Protein AF-A0A699GLK3-F1 (afdb_monomer)

Mean predicted aligned error: 16.79 Å

Sequence (187 aa):
MPPKRTSTSEVPAMTQAVIKKLVVDSVFTALEAQATNMANTDNTTRPRETPVARKCTYKDNCTEDCKVKFATGTLTKDALSWYNSYAKPIGIEQADKIAWTELKSLLTNKYCPQNKVKKIEGEFYNLIVKGNDLKTYIRRFQDLATLCSAMVPNSEKLMEVFIEGLPKSIEGNVTASLPSKVGVFVF

Radius of gyration: 25.21 Å; Cα contacts (8 Å, |Δi|>4): 76; chains: 1; bounding box: 61×41×91 Å

Foldseek 3Di:
DDDDDDPDPDDDDCDPVNVVVLVVVLLVVLVVVVVVVVVPPDDDDDDDDDDDDDDDDPPDDRDQLCPQVVVLVPDDDPRVVVLCVVCVVVDPVVSSRDGPVVVVVVCCCVPVPVVVLVVLVVCLQQQADDDPCVVVSSVSLSVSCSSPVVCVVDSVSSVVSVLVRYDPVCNVVVVVPDPPPDDDDDD

Solvent-accessible surface area (backbone atoms only — not comparable to full-atom values): 11858 Å² total; per-residue (Å²): 138,84,87,90,80,83,82,81,78,79,73,83,72,86,44,72,68,57,50,55,49,51,52,53,56,49,53,51,52,45,52,51,53,54,52,52,67,70,57,70,83,63,87,84,92,83,90,80,86,83,86,88,81,88,91,73,76,93,73,78,75,80,49,77,74,42,46,41,48,53,56,59,69,67,44,57,72,70,56,33,58,51,49,53,61,64,24,62,85,63,34,64,78,50,58,38,64,51,53,61,69,53,55,51,48,54,52,38,55,75,74,56,39,65,71,60,52,53,49,52,52,51,49,54,80,66,44,57,51,63,85,88,43,57,67,62,39,53,55,52,49,48,56,42,50,67,76,40,41,84,83,38,82,45,72,67,55,43,51,50,58,57,53,71,19,45,56,75,92,51,42,72,63,49,69,72,68,55,79,92,79,70,89,77,82,88,130

Organism: Tanacetum cinerariifolium (NCBI:txid118510)

Secondary structure (DSSP, 8-state):
-PPP-----------HHHHHHHHHHHHHHHHHHHHHHHHTTS------------S--SSS---HHHHHHHHHHT--H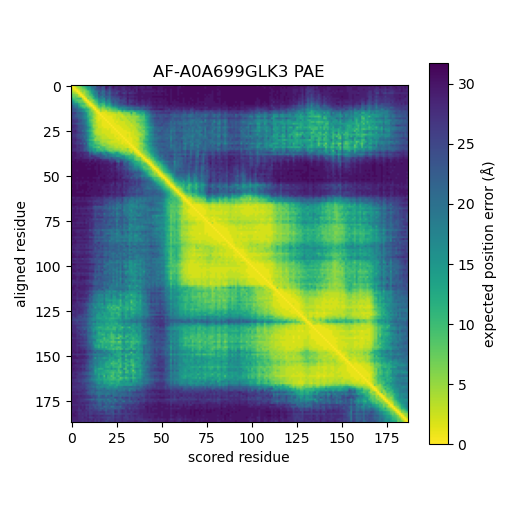HHHHHHHHHHHHH-HHHHTTS-HHHHHHHHHHHHS-HHHHHHHHHHHHT----TT-HHHHHHHHHHHHHHTGGG--SHHHHHHHHHHTS-HHHHHHHHTTS-S-S-----

pLDDT: mean 72.24, std 17.88, range [35.31, 93.81]

Nearest PDB structures (foldseek):
  7t64-assembly1_B  TM=1.574E-01  e=7.754E+00  Oryctolagus cuniculus

InterPro domains:
  IPR005162 Retrotransposon-derived protein PEG10, N-terminal capsid-like domain [PF03732] (69-167)

Structure (mmCIF, N/CA/C/O backbone):
data_AF-A0A699GLK3-F1
#
_entry.id   AF-A0A699GLK3-F1
#
loop_
_atom_site.group_PDB
_atom_site.id
_atom_site.type_symbol
_atom_site.label_atom_id
_atom_site.label_alt_id
_atom_site.label_comp_id
_atom_site.label_asym_id
_atom_site.label_entity_id
_atom_site.label_seq_id
_atom_site.pdbx_PDB_ins_code
_atom_site.Cartn_x
_atom_site.Cartn_y
_atom_site.Cartn_z
_atom_site.occupancy
_atom_site.B_iso_or_equiv
_atom_site.auth_seq_id
_atom_site.auth_comp_id
_atom_site.auth_asym_id
_atom_site.auth_atom_id
_atom_site.pdbx_PDB_model_num
ATOM 1 N N . MET A 1 1 ? 10.392 -19.294 -64.929 1.00 50.50 1 MET A N 1
ATOM 2 C CA . MET A 1 1 ? 10.451 -18.136 -64.008 1.00 50.50 1 MET A CA 1
ATOM 3 C C . MET A 1 1 ? 9.284 -18.221 -63.034 1.00 50.50 1 MET A C 1
ATOM 5 O O . MET A 1 1 ? 8.160 -18.233 -63.518 1.00 50.50 1 MET A O 1
ATOM 9 N N . PRO A 1 2 ? 9.502 -18.303 -61.711 1.00 44.91 2 PRO A N 1
ATOM 10 C CA . PRO A 1 2 ? 8.442 -18.094 -60.728 1.00 44.91 2 PRO A CA 1
ATOM 11 C C . PRO A 1 2 ? 8.506 -16.669 -60.135 1.00 44.91 2 PRO A C 1
ATOM 13 O O . PRO A 1 2 ? 9.574 -16.048 -60.152 1.00 44.91 2 PRO A O 1
ATOM 16 N N . PRO A 1 3 ? 7.391 -16.119 -59.616 1.00 45.91 3 PRO A N 1
ATOM 17 C CA . PRO A 1 3 ? 7.345 -14.750 -59.128 1.00 45.91 3 PRO A CA 1
ATOM 18 C C . PRO A 1 3 ? 7.864 -14.656 -57.689 1.00 45.91 3 PRO A C 1
ATOM 20 O O . PRO A 1 3 ? 7.475 -15.409 -56.798 1.00 45.91 3 PRO A O 1
ATOM 23 N N . LYS A 1 4 ? 8.736 -13.674 -57.466 1.00 46.00 4 LYS A N 1
ATOM 24 C CA . LYS A 1 4 ? 9.254 -13.275 -56.158 1.00 46.00 4 LYS A CA 1
ATOM 25 C C . LYS A 1 4 ? 8.163 -12.504 -55.407 1.00 46.00 4 LYS A C 1
ATOM 27 O O . LYS A 1 4 ? 7.750 -11.436 -55.852 1.00 46.00 4 LYS A O 1
ATOM 32 N N . ARG A 1 5 ? 7.719 -13.010 -54.256 1.00 50.34 5 ARG A N 1
ATOM 33 C CA . ARG A 1 5 ? 7.045 -12.204 -53.227 1.00 50.34 5 ARG A CA 1
ATOM 34 C C . ARG A 1 5 ? 7.734 -12.452 -51.896 1.00 50.34 5 ARG A C 1
ATOM 36 O O . ARG A 1 5 ? 7.501 -13.461 -51.244 1.00 50.34 5 ARG A O 1
ATOM 43 N N . THR A 1 6 ? 8.594 -11.517 -51.520 1.00 35.31 6 THR A N 1
ATOM 44 C CA . THR A 1 6 ? 9.072 -11.374 -50.148 1.00 35.31 6 THR A CA 1
ATOM 45 C C . THR A 1 6 ? 8.292 -10.208 -49.556 1.00 35.31 6 THR A C 1
ATOM 47 O O . THR A 1 6 ? 8.610 -9.053 -49.818 1.00 35.31 6 THR A O 1
ATOM 50 N N . SER A 1 7 ? 7.217 -10.507 -48.828 1.00 45.59 7 SER A N 1
ATOM 51 C CA . SER A 1 7 ? 6.573 -9.532 -47.951 1.00 45.59 7 SER A CA 1
ATOM 52 C C . SER A 1 7 ? 7.332 -9.538 -46.632 1.00 45.59 7 SER A C 1
ATOM 54 O O . SER A 1 7 ? 7.104 -10.394 -45.781 1.00 45.59 7 SER A O 1
ATOM 56 N N . THR A 1 8 ? 8.263 -8.600 -46.479 1.00 39.97 8 THR A N 1
ATOM 57 C CA . THR A 1 8 ? 8.834 -8.265 -45.175 1.00 39.97 8 THR A CA 1
ATOM 58 C C . THR A 1 8 ? 7.795 -7.438 -44.430 1.00 39.97 8 THR A C 1
ATOM 60 O O . THR A 1 8 ? 7.586 -6.266 -44.725 1.00 39.97 8 THR A O 1
ATOM 63 N N . SER A 1 9 ? 7.092 -8.080 -43.501 1.00 40.38 9 SER A N 1
ATOM 64 C CA . SER A 1 9 ? 6.283 -7.400 -42.495 1.00 40.38 9 SER A CA 1
ATOM 65 C C . SER A 1 9 ? 7.234 -6.755 -41.489 1.00 40.38 9 SER A C 1
ATOM 67 O O . SER A 1 9 ? 7.712 -7.425 -40.575 1.00 40.38 9 SER A O 1
ATOM 69 N N . GLU A 1 10 ? 7.536 -5.471 -41.665 1.00 44.12 10 GLU A N 1
ATOM 70 C CA . GLU A 1 10 ? 8.214 -4.677 -40.641 1.00 44.12 10 GLU A CA 1
ATOM 71 C C . GLU A 1 10 ? 7.278 -4.514 -39.437 1.00 44.12 10 GLU A C 1
ATOM 73 O O . GLU A 1 10 ? 6.286 -3.787 -39.472 1.00 44.12 10 GLU A O 1
ATOM 78 N N . VAL A 1 11 ? 7.583 -5.234 -38.358 1.00 44.28 11 VAL A N 1
ATOM 79 C CA . VAL A 1 11 ? 7.020 -4.955 -37.035 1.00 44.28 11 VAL A CA 1
ATOM 80 C C . VAL A 1 11 ? 7.592 -3.602 -36.591 1.00 44.28 11 VAL A C 1
ATOM 82 O O . VAL A 1 11 ? 8.818 -3.469 -36.570 1.00 44.28 11 VAL A O 1
ATOM 85 N N . PRO A 1 12 ? 6.769 -2.593 -36.243 1.00 47.56 12 PRO A N 1
ATOM 86 C CA . PRO A 1 12 ? 7.277 -1.275 -35.884 1.00 47.56 12 PRO A CA 1
ATOM 87 C C . PRO A 1 12 ? 8.175 -1.374 -34.649 1.00 47.56 12 PRO A C 1
ATOM 89 O O . PRO A 1 12 ? 7.711 -1.689 -33.551 1.00 47.56 12 PRO A O 1
ATOM 92 N N . ALA A 1 13 ? 9.469 -1.110 -34.823 1.00 55.50 13 ALA A N 1
ATOM 93 C CA . ALA A 1 13 ? 10.387 -0.950 -33.708 1.00 55.50 13 ALA A CA 1
ATOM 94 C C . ALA A 1 13 ? 9.905 0.230 -32.851 1.00 55.50 13 ALA A C 1
ATOM 96 O O . ALA A 1 13 ? 9.666 1.321 -33.372 1.00 55.50 13 ALA A O 1
ATOM 97 N N . MET A 1 14 ? 9.741 0.019 -31.540 1.00 57.03 14 MET A N 1
ATOM 98 C CA . MET A 1 14 ? 9.443 1.101 -30.596 1.00 57.03 14 MET A CA 1
ATOM 99 C C . MET A 1 14 ? 10.546 2.158 -30.693 1.00 57.03 14 MET A C 1
ATOM 101 O O . MET A 1 14 ? 11.663 1.951 -30.225 1.00 57.03 14 MET A O 1
ATOM 105 N N . THR A 1 15 ? 10.243 3.284 -31.335 1.00 73.81 15 THR A N 1
ATOM 106 C CA . THR A 1 15 ? 11.204 4.370 -31.520 1.00 73.81 15 THR A CA 1
ATOM 107 C C . THR A 1 15 ? 11.457 5.092 -30.199 1.00 73.81 15 THR A C 1
ATOM 109 O O . THR A 1 15 ? 10.612 5.141 -29.304 1.00 73.81 15 THR A O 1
ATOM 112 N N . GLN A 1 16 ? 12.626 5.716 -30.081 1.00 51.94 16 GLN A N 1
ATOM 113 C CA . GLN A 1 16 ? 13.032 6.456 -28.886 1.00 51.94 16 GLN A CA 1
ATOM 114 C C . GLN A 1 16 ? 12.044 7.574 -28.498 1.00 51.94 16 GLN A C 1
ATOM 116 O O . GLN A 1 16 ? 11.867 7.863 -27.318 1.00 51.94 16 GLN A O 1
ATOM 121 N N . ALA A 1 17 ? 11.353 8.170 -29.474 1.00 60.97 17 ALA A N 1
ATOM 122 C CA . ALA A 1 17 ? 10.294 9.149 -29.233 1.00 60.97 17 ALA A CA 1
ATOM 123 C C . ALA A 1 17 ? 9.061 8.528 -28.548 1.00 60.97 17 ALA A C 1
ATOM 125 O O . ALA A 1 17 ? 8.496 9.128 -27.634 1.00 60.97 17 ALA A O 1
ATOM 126 N N . VAL A 1 18 ? 8.680 7.308 -28.940 1.00 69.75 18 VAL A N 1
ATOM 127 C CA . VAL A 1 18 ? 7.586 6.552 -28.308 1.00 69.75 18 VAL A CA 1
ATOM 128 C C . VAL A 1 18 ? 7.967 6.158 -26.882 1.00 69.75 18 VAL A C 1
ATOM 130 O O . VAL A 1 18 ? 7.149 6.287 -25.976 1.00 69.75 18 VAL A O 1
ATOM 133 N N . ILE A 1 19 ? 9.226 5.768 -26.664 1.00 68.31 19 ILE A N 1
ATOM 134 C CA . ILE A 1 19 ? 9.776 5.481 -25.332 1.00 68.31 19 ILE A CA 1
ATOM 135 C C . ILE A 1 19 ? 9.699 6.718 -24.433 1.00 68.31 19 ILE A C 1
ATOM 137 O O . ILE A 1 19 ? 9.122 6.644 -23.352 1.00 68.31 19 ILE A O 1
ATOM 141 N N . LYS A 1 20 ? 10.207 7.870 -24.891 1.00 68.44 20 LYS A N 1
ATOM 142 C CA . LYS A 1 20 ? 10.156 9.124 -24.122 1.00 68.44 20 LYS A CA 1
ATOM 143 C C . LYS A 1 20 ? 8.723 9.504 -23.749 1.00 68.44 20 LYS A C 1
ATOM 145 O O . LYS A 1 20 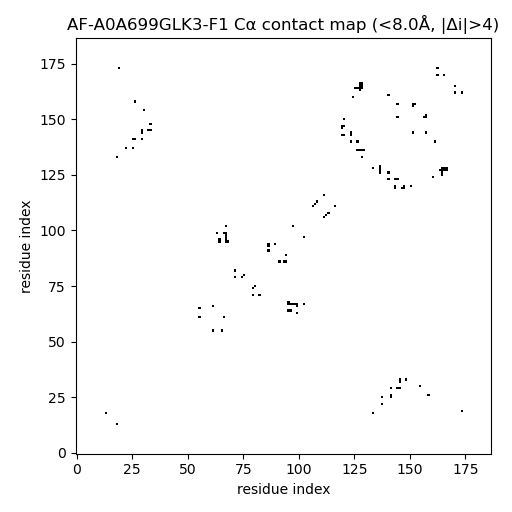? 8.469 9.860 -22.603 1.00 68.44 20 LYS A O 1
ATOM 150 N N . LYS A 1 21 ? 7.783 9.385 -24.691 1.00 74.38 21 LYS A N 1
ATOM 151 C CA . LYS A 1 21 ? 6.370 9.687 -24.441 1.00 74.38 21 LYS A CA 1
ATOM 152 C C . LYS A 1 21 ? 5.760 8.757 -23.385 1.00 74.38 21 LYS A C 1
ATOM 154 O O . LYS A 1 21 ? 5.128 9.236 -22.455 1.00 74.38 21 LYS A O 1
ATOM 159 N N . LEU A 1 22 ? 6.013 7.449 -23.481 1.00 75.19 22 LEU A N 1
ATOM 160 C CA . LEU A 1 22 ? 5.523 6.466 -22.508 1.00 75.19 22 LEU A CA 1
ATOM 161 C C . LEU A 1 22 ? 6.068 6.711 -21.097 1.00 75.19 22 LEU A C 1
ATOM 163 O O . LEU A 1 22 ? 5.326 6.569 -20.130 1.00 75.19 22 LEU A O 1
ATOM 167 N N . VAL A 1 23 ? 7.341 7.101 -20.980 1.00 74.94 23 VAL A N 1
ATOM 168 C CA . VAL A 1 23 ? 7.950 7.480 -19.698 1.00 74.94 23 VAL A CA 1
ATOM 169 C C . VAL A 1 23 ? 7.195 8.661 -19.085 1.00 74.94 23 VAL A C 1
ATOM 171 O O . VAL A 1 23 ? 6.728 8.555 -17.953 1.00 74.94 23 VAL A O 1
ATOM 174 N N . VAL A 1 24 ? 7.005 9.741 -19.847 1.00 75.31 24 VAL A N 1
ATOM 175 C CA . VAL A 1 24 ? 6.309 10.952 -19.380 1.00 75.31 24 VAL A CA 1
ATOM 176 C C . VAL A 1 24 ? 4.869 10.648 -18.961 1.00 75.31 24 VAL A C 1
ATOM 178 O O . VAL A 1 24 ? 4.483 10.983 -17.842 1.00 75.31 24 VAL A O 1
ATOM 181 N N . ASP A 1 25 ? 4.104 9.951 -19.806 1.00 76.88 25 ASP A N 1
ATOM 182 C CA . ASP A 1 25 ? 2.709 9.589 -19.522 1.00 76.88 25 ASP A CA 1
ATOM 183 C C . ASP A 1 25 ? 2.608 8.712 -18.257 1.00 76.88 25 ASP A C 1
ATOM 185 O O . ASP A 1 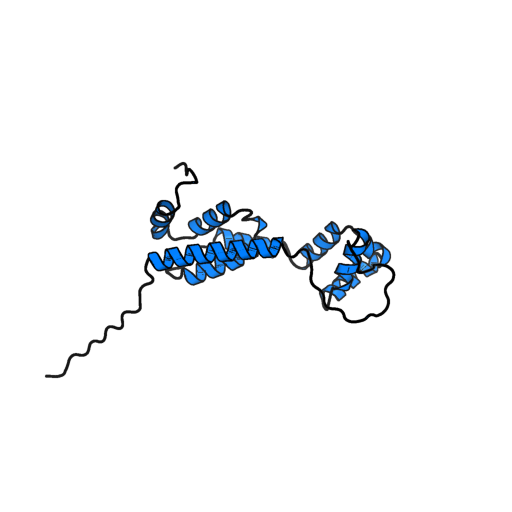25 ? 1.679 8.845 -17.454 1.00 76.88 25 ASP A O 1
ATOM 189 N N . SER A 1 26 ? 3.591 7.831 -18.038 1.00 73.56 26 SER A N 1
ATOM 190 C CA . SER A 1 26 ? 3.600 6.931 -16.886 1.00 73.56 26 SER A CA 1
ATOM 191 C C . SER A 1 26 ? 3.916 7.615 -15.560 1.00 73.56 26 SER A C 1
ATOM 193 O O . SER A 1 26 ? 3.252 7.326 -14.559 1.00 73.56 26 SER A O 1
ATOM 195 N N . VAL A 1 27 ? 4.884 8.536 -15.559 1.00 73.75 27 VAL A N 1
ATOM 196 C CA . VAL A 1 27 ? 5.255 9.332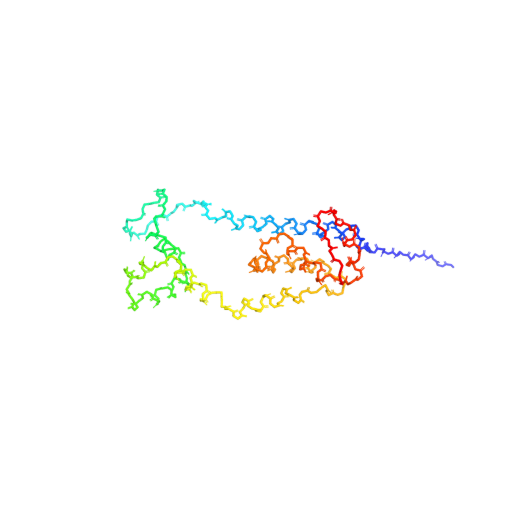 -14.384 1.00 73.75 27 VAL A CA 1
ATOM 197 C C . VAL A 1 27 ? 4.109 10.273 -14.027 1.00 73.75 27 VAL A C 1
ATOM 199 O O . VAL A 1 27 ? 3.743 10.373 -12.859 1.00 73.75 27 VAL A O 1
ATOM 202 N N . PHE A 1 28 ? 3.477 10.884 -15.033 1.00 75.81 28 PHE A N 1
ATOM 203 C CA . PHE A 1 28 ? 2.299 11.726 -14.843 1.00 75.81 28 PHE A CA 1
ATOM 204 C C . PHE A 1 28 ? 1.132 10.951 -14.210 1.00 75.81 28 PHE A C 1
ATOM 206 O O . PHE A 1 28 ? 0.559 11.391 -13.217 1.00 75.81 28 PHE A O 1
ATOM 213 N N . THR A 1 29 ? 0.836 9.748 -14.713 1.00 79.88 29 THR A N 1
ATOM 214 C CA . THR A 1 29 ? -0.230 8.890 -14.161 1.00 79.88 29 THR A CA 1
ATOM 215 C C . THR A 1 29 ? 0.044 8.477 -12.708 1.00 79.88 29 THR A C 1
ATOM 217 O O . THR A 1 29 ? -0.875 8.457 -11.891 1.00 79.88 29 THR A O 1
ATOM 220 N N . ALA A 1 30 ? 1.297 8.157 -12.361 1.00 72.06 30 ALA A N 1
ATOM 221 C CA . ALA A 1 30 ? 1.670 7.798 -10.990 1.00 72.06 30 ALA A CA 1
ATOM 222 C C . ALA A 1 30 ? 1.541 8.989 -10.025 1.00 72.06 30 ALA A C 1
ATOM 224 O O . ALA A 1 30 ? 1.078 8.821 -8.897 1.00 72.06 30 ALA A O 1
ATOM 225 N N . LEU A 1 31 ? 1.902 10.189 -10.487 1.00 75.56 31 LEU A N 1
ATOM 226 C CA . LEU A 1 31 ? 1.788 11.421 -9.711 1.00 75.56 31 LEU A CA 1
ATOM 227 C C . LEU A 1 31 ? 0.322 11.767 -9.406 1.00 75.56 31 LEU A C 1
ATOM 229 O O . LEU A 1 31 ? -0.012 12.074 -8.262 1.00 75.56 31 LEU A O 1
ATOM 233 N N . GLU A 1 32 ? -0.564 11.641 -10.397 1.00 75.50 32 GLU A N 1
ATOM 234 C CA . GLU A 1 32 ? -2.015 11.794 -10.218 1.00 75.50 32 GLU A CA 1
ATOM 235 C C . GLU A 1 32 ? -2.577 10.760 -9.227 1.00 75.50 32 GLU A C 1
ATOM 237 O O . GLU A 1 32 ? -3.295 11.110 -8.289 1.00 75.50 32 GLU A O 1
ATOM 242 N N . ALA A 1 33 ? -2.194 9.485 -9.358 1.00 76.75 33 ALA A N 1
ATOM 243 C CA . ALA A 1 33 ? -2.624 8.441 -8.427 1.00 76.75 33 ALA A CA 1
ATOM 244 C C . ALA A 1 33 ? -2.181 8.744 -6.981 1.00 76.75 33 ALA A C 1
ATOM 246 O O . ALA A 1 33 ? -2.970 8.602 -6.043 1.00 76.75 33 ALA A O 1
ATOM 247 N N . GLN A 1 34 ? -0.955 9.238 -6.788 1.00 66.69 34 GLN A N 1
ATOM 248 C CA . GLN A 1 34 ? -0.462 9.653 -5.474 1.00 66.69 34 GLN A CA 1
ATOM 249 C C . GLN A 1 34 ? -1.271 10.832 -4.909 1.00 66.69 34 GLN A C 1
ATOM 251 O O . GLN A 1 34 ? -1.656 10.797 -3.739 1.00 66.69 34 GLN A O 1
ATOM 256 N N . ALA A 1 35 ? -1.597 11.832 -5.733 1.00 66.25 35 ALA A N 1
ATOM 257 C CA . ALA A 1 35 ? -2.431 12.967 -5.334 1.00 66.25 35 ALA A CA 1
ATOM 258 C C . ALA A 1 35 ? -3.851 12.535 -4.925 1.00 66.25 35 ALA A C 1
ATOM 260 O O . ALA A 1 35 ? -4.352 12.971 -3.886 1.00 66.25 35 ALA A O 1
ATOM 261 N N . THR A 1 36 ? -4.479 11.616 -5.665 1.00 66.75 36 THR A N 1
ATOM 262 C CA . THR A 1 36 ? -5.814 11.091 -5.313 1.00 66.75 36 THR A CA 1
ATOM 263 C C . THR A 1 36 ? -5.821 10.274 -4.021 1.00 66.75 36 THR A C 1
ATOM 265 O O . THR A 1 36 ? -6.766 10.361 -3.235 1.00 66.75 36 THR A O 1
ATOM 268 N N . ASN A 1 37 ? -4.745 9.534 -3.744 1.00 64.12 37 ASN A N 1
ATOM 269 C CA . ASN A 1 37 ? -4.611 8.765 -2.508 1.00 64.12 37 ASN A CA 1
ATOM 270 C C . ASN A 1 37 ? -4.384 9.665 -1.282 1.00 64.12 37 ASN A C 1
ATOM 272 O O . ASN A 1 37 ? -4.760 9.286 -0.175 1.00 64.12 37 ASN A O 1
ATOM 276 N N . MET A 1 38 ? -3.824 10.865 -1.472 1.00 54.72 38 MET A N 1
ATOM 277 C CA . MET A 1 38 ? -3.721 11.890 -0.425 1.00 54.72 38 MET A CA 1
ATOM 278 C C . MET A 1 38 ? -5.026 12.683 -0.228 1.00 54.72 38 MET A C 1
ATOM 280 O O . MET A 1 38 ? -5.242 13.215 0.856 1.00 54.72 38 MET A O 1
ATOM 284 N N . ALA A 1 39 ? -5.900 12.748 -1.240 1.00 49.22 39 ALA A N 1
ATOM 285 C CA . ALA A 1 39 ? -7.162 13.494 -1.191 1.00 49.22 39 ALA A CA 1
ATOM 286 C C . ALA A 1 39 ? -8.357 12.692 -0.624 1.00 49.22 39 ALA A C 1
ATOM 288 O O . ALA A 1 39 ? -9.297 13.287 -0.102 1.00 49.22 39 ALA A O 1
ATOM 289 N N . ASN A 1 40 ? -8.328 11.354 -0.657 1.00 48.38 40 ASN A N 1
ATOM 290 C CA . ASN A 1 40 ? -9.431 10.491 -0.195 1.00 48.38 40 ASN A CA 1
ATOM 291 C C . ASN A 1 40 ? -9.471 10.248 1.330 1.00 48.38 40 ASN A C 1
ATOM 293 O O . ASN A 1 40 ? -9.781 9.148 1.792 1.00 48.38 40 ASN A O 1
ATOM 297 N N . THR A 1 41 ? -9.205 11.282 2.131 1.00 46.47 41 THR A N 1
ATOM 298 C CA . THR A 1 41 ? -9.599 11.304 3.551 1.00 46.47 41 THR A CA 1
ATOM 299 C C . THR A 1 41 ? -10.962 11.946 3.802 1.00 46.47 41 THR A C 1
ATOM 301 O O . THR A 1 41 ? -11.380 11.976 4.954 1.00 46.47 41 THR A O 1
ATOM 304 N N . ASP A 1 42 ? -11.696 12.384 2.774 1.00 54.44 42 ASP A N 1
ATOM 305 C CA . ASP A 1 42 ? -13.051 12.911 2.957 1.00 54.44 42 ASP A CA 1
ATOM 306 C C . ASP A 1 42 ? -14.024 12.499 1.844 1.00 54.44 42 ASP A C 1
ATOM 308 O O . ASP A 1 42 ? -13.740 12.683 0.669 1.00 54.44 42 ASP A O 1
ATOM 312 N N . ASN A 1 43 ? -15.194 12.009 2.289 1.00 60.19 43 ASN A N 1
ATOM 313 C CA . ASN A 1 43 ? -16.467 11.750 1.589 1.00 60.19 43 ASN A CA 1
ATOM 314 C C . ASN A 1 43 ? -16.467 10.705 0.436 1.00 60.19 43 ASN A C 1
ATOM 316 O O . ASN A 1 43 ? -15.632 10.677 -0.449 1.00 60.19 43 ASN A O 1
ATOM 320 N N . THR A 1 44 ? -17.395 9.742 0.369 1.00 37.12 44 THR A N 1
ATOM 321 C CA . THR A 1 44 ? -18.812 9.973 0.050 1.00 37.12 44 THR A CA 1
ATOM 322 C C . THR A 1 44 ? -19.677 8.727 0.335 1.00 37.12 44 THR A C 1
ATOM 324 O O . THR A 1 44 ? -19.466 7.643 -0.200 1.00 37.12 44 THR A O 1
ATOM 327 N N . THR A 1 45 ? -20.672 8.938 1.198 1.00 44.34 45 THR A N 1
ATOM 328 C CA . THR A 1 45 ? -22.090 8.521 1.175 1.00 44.34 45 THR A CA 1
ATOM 329 C C . THR A 1 45 ? -22.538 7.242 0.443 1.00 44.34 45 THR A C 1
ATOM 331 O O . THR A 1 45 ? -22.671 7.215 -0.778 1.00 44.34 45 THR A O 1
ATOM 334 N N . ARG A 1 46 ? -23.067 6.282 1.221 1.00 35.88 46 ARG A N 1
ATOM 335 C CA . ARG A 1 46 ? -24.341 5.601 0.906 1.00 35.88 46 ARG A CA 1
ATOM 336 C C . ARG A 1 46 ? -25.059 5.157 2.196 1.00 35.88 46 ARG A C 1
ATOM 338 O O . ARG A 1 46 ? -24.420 4.530 3.037 1.00 35.88 46 ARG A O 1
ATOM 345 N N . PRO A 1 47 ? -26.367 5.431 2.364 1.00 42.91 47 PRO A N 1
ATOM 346 C CA . PRO A 1 47 ? -27.117 5.019 3.545 1.00 42.91 47 PRO A CA 1
ATOM 347 C C . PRO A 1 47 ? -27.740 3.63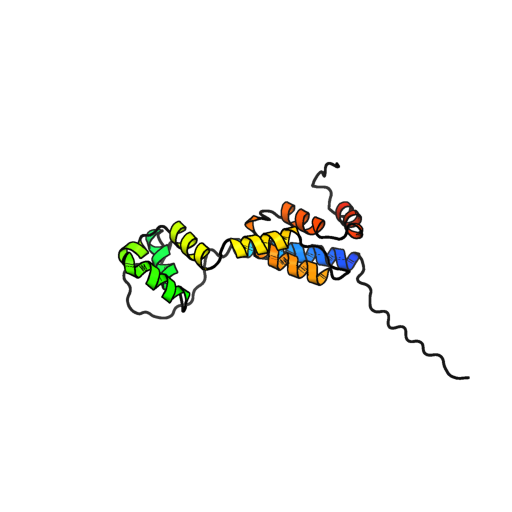0 3.348 1.00 42.91 47 PRO A C 1
ATOM 349 O O . PRO A 1 47 ? -28.400 3.387 2.333 1.00 42.91 47 PRO A O 1
ATOM 352 N N . ARG A 1 48 ? -27.586 2.732 4.332 1.00 39.91 48 ARG A N 1
ATOM 353 C CA . ARG A 1 48 ? -28.601 1.709 4.628 1.00 39.91 48 ARG A CA 1
ATOM 354 C C . ARG A 1 48 ? -28.481 1.137 6.047 1.00 39.91 48 ARG A C 1
ATOM 356 O O . ARG A 1 48 ? -27.495 0.508 6.397 1.00 39.91 48 ARG A O 1
ATOM 363 N N . GLU A 1 49 ? -29.536 1.459 6.787 1.00 40.25 49 GLU A N 1
ATOM 364 C CA . GLU A 1 49 ? -30.184 0.917 7.987 1.00 40.25 49 GLU A CA 1
ATOM 365 C C . GLU A 1 49 ? -29.491 -0.079 8.942 1.00 40.25 49 GLU A C 1
ATOM 367 O O . GLU A 1 49 ? -28.909 -1.095 8.582 1.00 40.25 49 GLU A O 1
ATOM 372 N N . THR A 1 50 ? -29.703 0.286 10.209 1.00 35.62 50 THR A N 1
ATOM 373 C CA . THR A 1 50 ? -29.319 -0.207 11.539 1.00 35.62 50 THR A CA 1
ATOM 374 C C . THR A 1 50 ? -29.550 -1.700 11.841 1.00 35.62 50 THR A C 1
ATOM 376 O O . THR A 1 50 ? -30.472 -2.311 11.308 1.00 35.62 50 THR A O 1
ATOM 379 N N . PRO A 1 51 ? -28.825 -2.244 12.845 1.00 45.16 51 PRO A N 1
ATOM 380 C CA . PRO A 1 51 ? -29.409 -2.232 14.190 1.00 45.16 51 PRO A CA 1
ATOM 381 C C . PRO A 1 51 ? -28.473 -1.712 15.296 1.00 45.16 51 PRO A C 1
ATOM 383 O O . PRO A 1 51 ? -27.336 -2.135 15.447 1.00 45.16 51 PRO A O 1
ATOM 386 N N . VAL A 1 52 ? -29.044 -0.790 16.080 1.00 50.38 52 VAL A N 1
ATOM 387 C CA . VAL A 1 52 ? -28.747 -0.404 17.470 1.00 50.38 52 VAL A CA 1
ATOM 388 C C . VAL A 1 52 ? -27.269 -0.206 17.849 1.00 50.38 52 VAL A C 1
ATOM 390 O O . VAL A 1 52 ? -26.629 -1.098 18.392 1.00 50.38 52 VAL A O 1
ATOM 393 N N . ALA A 1 53 ? -26.773 1.032 17.734 1.00 40.12 53 ALA A N 1
ATOM 394 C CA . ALA A 1 53 ? -25.656 1.506 18.554 1.00 40.12 53 ALA A CA 1
ATOM 395 C C . ALA A 1 53 ? -25.769 3.010 18.850 1.00 40.12 53 ALA A C 1
ATOM 397 O O . ALA A 1 53 ? -26.071 3.836 17.991 1.00 40.12 53 ALA A O 1
ATOM 398 N N . ARG A 1 54 ? -25.571 3.339 20.126 1.00 55.91 54 ARG A N 1
ATOM 399 C CA . ARG A 1 54 ? -25.725 4.657 20.741 1.00 55.91 54 ARG A CA 1
ATOM 400 C C . ARG A 1 54 ? -24.632 5.639 20.284 1.00 55.91 54 ARG A C 1
ATOM 402 O O . ARG A 1 54 ? -23.450 5.331 20.363 1.00 55.91 54 ARG A O 1
ATOM 409 N N . LYS A 1 55 ? -25.071 6.865 19.970 1.00 53.41 55 LYS A N 1
ATOM 410 C CA . LYS A 1 55 ? -24.374 8.155 20.168 1.00 53.41 55 LYS A CA 1
ATOM 411 C C . LYS A 1 55 ? -23.041 8.395 19.426 1.00 53.41 55 LYS A C 1
ATOM 413 O O . LYS A 1 55 ? -22.114 8.931 20.017 1.00 53.41 55 LYS A O 1
ATOM 418 N N . CYS A 1 56 ? -22.980 8.123 18.126 1.00 50.41 56 CYS A N 1
ATOM 419 C CA . CYS A 1 56 ? -22.110 8.880 17.213 1.00 50.41 56 CYS A CA 1
ATOM 420 C C . CYS A 1 56 ? -22.991 9.335 16.039 1.00 50.41 56 CYS A C 1
ATOM 422 O O . CYS A 1 56 ? -23.434 8.521 15.231 1.00 50.41 56 CYS A O 1
ATOM 424 N N . THR A 1 57 ? -23.363 10.614 16.005 1.00 49.88 57 THR A N 1
ATOM 425 C CA . THR A 1 57 ? -24.197 11.183 14.938 1.00 49.88 57 THR A CA 1
ATOM 426 C C . THR A 1 57 ? -23.333 11.499 13.723 1.00 49.88 57 THR A C 1
ATOM 428 O O . THR A 1 57 ? -22.314 12.161 13.854 1.00 49.88 57 THR A O 1
ATOM 431 N N . TYR A 1 58 ? -23.774 11.064 12.541 1.00 47.75 58 TYR A N 1
ATOM 432 C CA . TYR A 1 58 ? -23.125 11.227 11.226 1.00 47.75 58 TYR A CA 1
ATOM 433 C C . TYR A 1 58 ? -22.879 12.691 10.790 1.00 47.75 58 TYR A C 1
ATOM 435 O O . TYR A 1 58 ? -22.296 12.938 9.741 1.00 47.75 58 TYR A O 1
ATOM 443 N N . LYS A 1 59 ? -23.344 13.669 11.572 1.00 51.56 59 LYS A N 1
ATOM 444 C CA . LYS A 1 59 ? -23.350 15.082 11.205 1.00 51.56 59 LYS A CA 1
ATOM 445 C C . LYS A 1 59 ? -22.132 15.785 11.806 1.00 51.56 59 LYS A C 1
ATOM 447 O O . LYS A 1 59 ? -22.095 16.011 13.009 1.00 51.56 59 LYS A O 1
ATOM 452 N N . ASP A 1 60 ? -21.193 16.086 10.916 1.00 54.47 60 ASP A N 1
ATOM 453 C CA . ASP A 1 60 ? -20.097 17.050 11.015 1.00 54.47 60 ASP A CA 1
ATOM 454 C C . ASP A 1 60 ? -19.038 16.766 12.095 1.00 54.47 60 ASP A C 1
ATOM 456 O O . ASP A 1 60 ? -19.222 17.010 13.283 1.00 54.47 60 ASP A O 1
ATOM 460 N N . ASN A 1 61 ? -17.878 16.291 11.624 1.00 54.72 61 ASN A N 1
ATOM 461 C CA . ASN A 1 61 ? -16.655 16.002 12.376 1.00 54.72 61 ASN A CA 1
ATOM 462 C C . ASN A 1 61 ? -16.800 14.872 13.399 1.00 54.72 61 ASN A C 1
ATOM 464 O O . ASN A 1 61 ? -17.080 15.084 14.577 1.00 54.72 61 ASN A O 1
ATOM 468 N N . CYS A 1 62 ? -16.525 13.647 12.938 1.00 60.94 62 CYS A N 1
ATOM 469 C CA . CYS A 1 62 ? -16.281 12.511 13.818 1.00 60.94 62 CYS A CA 1
ATOM 470 C C . CYS A 1 62 ? -15.203 12.913 14.839 1.00 60.94 62 CYS A C 1
ATOM 472 O O . CYS A 1 62 ? -14.031 13.069 14.480 1.00 60.94 62 CYS A O 1
ATOM 474 N N . THR A 1 63 ? -15.608 13.139 16.091 1.00 68.50 63 THR A N 1
ATOM 475 C CA . THR A 1 63 ? -14.684 13.394 17.198 1.00 68.50 63 THR A CA 1
ATOM 476 C C . THR A 1 63 ? -13.679 12.248 17.274 1.00 68.50 63 THR A C 1
ATOM 478 O O . THR A 1 63 ? -13.996 11.120 16.885 1.00 68.50 63 THR A O 1
ATOM 481 N N . GLU A 1 64 ? -12.459 12.514 17.752 1.00 68.38 64 GLU A N 1
ATOM 482 C CA . GLU A 1 64 ? -11.394 11.496 17.803 1.00 68.38 64 GLU A CA 1
ATOM 483 C C . GLU A 1 64 ? -11.876 10.202 18.490 1.00 68.38 64 GLU A C 1
ATOM 485 O O . GLU A 1 64 ? -11.588 9.101 18.024 1.00 68.38 64 GLU A O 1
ATOM 490 N N . ASP A 1 65 ? -12.745 10.350 19.493 1.00 70.06 65 ASP A N 1
ATOM 491 C CA . ASP A 1 65 ? -13.360 9.269 20.271 1.00 70.06 65 ASP A CA 1
ATOM 492 C C . ASP A 1 65 ? -14.393 8.414 19.502 1.00 70.06 65 ASP A C 1
ATOM 494 O O . ASP A 1 65 ? -14.726 7.307 19.927 1.00 70.06 65 ASP A O 1
ATOM 498 N N . CYS A 1 66 ? -14.940 8.902 18.383 1.00 80.12 66 CYS A N 1
ATOM 499 C CA . CYS A 1 66 ? -15.875 8.149 17.533 1.00 80.12 66 CYS A CA 1
ATOM 500 C C . CYS A 1 66 ? -15.171 7.468 16.344 1.00 80.12 66 CYS A C 1
ATOM 502 O O . CYS A 1 66 ? -15.760 6.573 15.729 1.00 80.12 66 CYS A O 1
ATOM 504 N N . LYS A 1 67 ? -13.920 7.832 16.020 1.00 84.44 67 LYS A N 1
ATOM 505 C CA . LYS A 1 67 ? -13.198 7.296 14.847 1.00 84.44 67 LYS A CA 1
ATOM 506 C C . LYS A 1 67 ? -12.981 5.792 14.929 1.00 84.44 67 LYS A C 1
ATOM 508 O O . LYS A 1 67 ? -13.250 5.085 13.960 1.00 84.44 67 LYS A O 1
ATOM 513 N N . VAL A 1 68 ? -12.535 5.306 16.088 1.00 86.00 68 VAL A N 1
ATOM 514 C CA . VAL A 1 68 ? -12.301 3.874 16.320 1.00 86.00 68 VAL A CA 1
ATOM 515 C C . VAL A 1 68 ? -13.601 3.096 16.178 1.00 86.00 68 VAL A C 1
ATOM 517 O O . VAL A 1 68 ? -13.651 2.186 15.362 1.00 86.00 68 VAL A O 1
ATOM 520 N N . LYS A 1 69 ? -14.670 3.513 16.868 1.00 87.88 69 LYS A N 1
ATOM 521 C CA . LYS A 1 69 ? -15.996 2.872 16.802 1.00 87.88 69 LYS A CA 1
ATOM 522 C C . LYS A 1 69 ? -16.550 2.792 15.386 1.00 87.88 69 LYS A C 1
ATOM 524 O O . LYS A 1 69 ? -17.116 1.780 14.983 1.00 87.88 69 LYS A O 1
ATOM 529 N N . PHE A 1 70 ? -16.403 3.876 14.629 1.00 85.44 70 PHE A N 1
ATOM 530 C CA . PHE A 1 70 ? -16.859 3.909 13.249 1.00 85.44 70 PHE A CA 1
ATOM 531 C C . PHE A 1 70 ? -16.044 2.950 12.377 1.00 85.44 70 PHE A C 1
ATOM 533 O O . PHE A 1 70 ? -16.618 2.125 11.673 1.00 85.44 70 PHE A O 1
ATOM 540 N N . ALA A 1 71 ? -14.713 3.012 12.450 1.00 88.31 71 ALA A N 1
ATOM 541 C CA . ALA A 1 71 ? -13.839 2.155 11.656 1.00 88.31 71 ALA A CA 1
ATOM 542 C C . ALA A 1 71 ? -13.977 0.668 12.009 1.00 88.31 71 ALA A C 1
ATOM 544 O O . ALA A 1 71 ? -13.933 -0.183 11.127 1.00 88.31 71 ALA A O 1
ATOM 545 N N . THR A 1 72 ? -14.164 0.332 13.283 1.00 87.19 72 THR A N 1
ATOM 546 C CA . THR A 1 72 ? -14.363 -1.056 13.716 1.00 87.19 72 THR A CA 1
ATOM 547 C C . THR A 1 72 ? -15.743 -1.564 13.306 1.00 87.19 72 THR A C 1
ATOM 549 O O . THR A 1 72 ? -15.873 -2.721 12.908 1.00 87.19 72 THR A O 1
ATOM 552 N N . GLY A 1 73 ? -16.747 -0.681 13.284 1.00 86.19 73 GLY A N 1
ATOM 553 C CA . GLY A 1 73 ? -18.084 -0.955 12.759 1.00 86.19 73 GLY A CA 1
ATOM 554 C C . GLY A 1 73 ? -18.146 -1.197 11.245 1.00 86.19 73 GLY A C 1
ATOM 555 O O . GLY A 1 73 ? -19.101 -1.815 10.778 1.00 86.19 73 GLY A O 1
ATOM 556 N N . THR A 1 74 ? -17.146 -0.764 10.469 1.00 88.31 74 THR A N 1
ATOM 557 C CA . THR A 1 74 ? -17.060 -1.053 9.024 1.00 88.31 74 THR A CA 1
ATOM 558 C C . THR A 1 74 ? -16.258 -2.315 8.698 1.00 88.31 74 THR A C 1
ATOM 560 O O . THR A 1 74 ? -16.232 -2.737 7.537 1.00 88.31 74 THR A O 1
ATOM 563 N N . LEU A 1 75 ? -15.624 -2.956 9.688 1.00 89.25 75 LEU A N 1
ATOM 564 C CA . LEU A 1 75 ? -14.900 -4.208 9.473 1.00 89.25 75 LEU A CA 1
ATOM 565 C C . LEU A 1 75 ? -15.864 -5.324 9.062 1.00 89.25 75 LEU A C 1
ATOM 567 O O . LEU A 1 75 ? -16.951 -5.484 9.611 1.00 89.25 75 LEU A O 1
ATOM 571 N N . THR A 1 76 ? -15.438 -6.151 8.108 1.00 89.62 76 THR A N 1
ATOM 572 C CA . THR A 1 76 ? -16.232 -7.279 7.606 1.00 89.62 76 THR A CA 1
ATOM 573 C C . THR A 1 76 ? -15.415 -8.569 7.583 1.00 89.62 76 THR A C 1
ATOM 575 O O . THR A 1 76 ? -14.182 -8.540 7.558 1.00 89.62 76 THR A O 1
ATOM 578 N N . LYS A 1 77 ? -16.109 -9.717 7.589 1.00 93.19 77 LYS A N 1
ATOM 579 C CA . LYS A 1 77 ? -15.523 -11.064 7.440 1.00 93.19 77 LYS A CA 1
ATOM 580 C C . LYS A 1 77 ? -14.351 -11.300 8.413 1.00 93.19 77 LYS A C 1
ATOM 582 O O . LYS A 1 77 ? -14.498 -11.095 9.618 1.00 93.19 77 LYS A O 1
ATOM 587 N N . ASP A 1 78 ? -13.196 -11.707 7.892 1.00 91.75 78 ASP A N 1
ATOM 588 C CA . ASP A 1 78 ? -11.997 -12.053 8.655 1.00 91.75 78 ASP A CA 1
ATOM 589 C C . ASP A 1 78 ? -11.499 -10.899 9.530 1.00 91.75 78 ASP A C 1
ATOM 591 O O . ASP A 1 78 ? -11.033 -11.133 10.645 1.00 91.75 78 ASP A O 1
ATOM 595 N N . ALA A 1 79 ? -11.636 -9.653 9.063 1.00 91.06 79 ALA A N 1
ATOM 596 C CA . ALA A 1 79 ? -11.224 -8.475 9.822 1.00 91.06 79 ALA A CA 1
ATOM 597 C C . ALA A 1 79 ? -12.108 -8.235 11.046 1.00 91.06 79 ALA A C 1
ATOM 599 O O . ALA A 1 79 ? -11.591 -7.964 12.130 1.00 91.06 79 ALA A O 1
ATOM 600 N N . LEU A 1 80 ? -13.421 -8.430 10.902 1.00 90.19 80 LEU A N 1
ATOM 601 C CA . LEU A 1 80 ? -14.356 -8.359 12.024 1.00 90.19 80 LEU A CA 1
ATOM 602 C C . LEU A 1 80 ? -14.096 -9.487 13.033 1.00 90.19 80 LEU A C 1
ATOM 604 O O . LEU A 1 80 ? -14.030 -9.241 14.235 1.00 90.19 80 LEU A O 1
ATOM 608 N N . SER A 1 81 ? -13.888 -10.719 12.555 1.00 92.62 81 SER A N 1
ATOM 609 C CA . SER A 1 81 ? -13.590 -11.868 13.424 1.00 92.62 81 SER A CA 1
ATOM 610 C C . SER A 1 81 ? -12.292 -11.677 14.214 1.00 92.62 81 SER A C 1
ATOM 612 O O . SER A 1 81 ? -12.226 -11.993 15.407 1.00 92.62 81 SER A O 1
ATOM 614 N N . TRP A 1 82 ? -11.250 -11.154 13.567 1.00 93.81 82 TRP A N 1
ATOM 615 C CA . TRP A 1 82 ? -9.986 -10.843 14.224 1.00 93.81 82 TRP A CA 1
ATOM 616 C C . TRP A 1 82 ? -10.145 -9.724 15.262 1.00 93.81 82 TRP A C 1
ATOM 618 O O . TRP A 1 82 ? -9.715 -9.908 16.402 1.00 93.81 82 TRP A O 1
ATOM 628 N N . TYR A 1 83 ? -10.810 -8.616 14.917 1.00 91.38 83 TYR A N 1
ATOM 629 C CA . TYR A 1 83 ? -11.007 -7.505 15.852 1.00 91.38 83 TYR A CA 1
ATOM 630 C C . TYR A 1 83 ? -11.837 -7.926 17.072 1.00 91.38 83 TYR A C 1
ATOM 632 O O . TYR A 1 83 ? -11.461 -7.625 18.200 1.00 91.38 83 TYR A O 1
ATOM 640 N N . ASN A 1 84 ? -12.889 -8.727 16.881 1.00 90.81 84 ASN A N 1
ATOM 641 C CA . ASN A 1 84 ? -13.669 -9.291 17.989 1.00 90.81 84 ASN A CA 1
ATOM 642 C C . ASN A 1 84 ? -12.816 -10.169 18.916 1.00 90.81 84 ASN A C 1
ATOM 644 O O . ASN A 1 84 ? -13.018 -10.170 20.128 1.00 90.81 84 ASN A O 1
ATOM 648 N N . SER A 1 85 ? -11.839 -10.893 18.365 1.00 92.38 85 SER A N 1
ATOM 649 C CA . SER A 1 85 ? -10.912 -11.712 19.155 1.00 92.38 85 SER A CA 1
ATOM 650 C C . SER A 1 85 ? -9.928 -10.852 19.955 1.00 92.38 85 SER A C 1
ATOM 652 O O . SER A 1 85 ? -9.603 -11.205 21.085 1.00 92.38 85 SER A O 1
ATOM 654 N N . TYR A 1 86 ? -9.497 -9.716 19.396 1.00 90.50 86 TYR A N 1
ATOM 655 C CA . TYR A 1 86 ? -8.685 -8.707 20.087 1.00 90.50 86 TYR A CA 1
ATOM 656 C C . TYR A 1 86 ? -9.470 -7.983 21.192 1.00 90.50 86 TYR A C 1
ATOM 658 O O . TYR A 1 86 ? -8.959 -7.816 22.296 1.00 90.50 86 TYR A O 1
ATOM 666 N N . ALA A 1 87 ? -10.721 -7.599 20.925 1.00 91.12 87 ALA A N 1
ATOM 667 C CA . ALA A 1 87 ? -11.572 -6.876 21.869 1.00 91.12 87 ALA A CA 1
ATOM 668 C C . ALA A 1 87 ? -12.074 -7.761 23.024 1.00 91.12 87 ALA A C 1
ATOM 670 O O . ALA A 1 87 ? -12.313 -7.264 24.120 1.00 91.12 87 ALA A O 1
ATOM 671 N N . LYS A 1 88 ? -12.217 -9.076 22.813 1.00 91.88 88 LYS A N 1
ATOM 672 C CA . LYS A 1 88 ? -12.725 -10.029 23.816 1.00 91.88 88 LYS A CA 1
ATOM 673 C C . LYS A 1 88 ? -12.000 -9.982 25.178 1.00 91.88 88 LYS A C 1
ATOM 675 O O . LYS A 1 88 ? -12.705 -9.912 26.181 1.00 91.88 88 LYS A O 1
ATOM 680 N N . PRO A 1 89 ? -10.656 -10.025 25.267 1.00 92.94 89 PRO A N 1
ATOM 681 C CA . PRO A 1 89 ? -9.953 -9.966 26.553 1.00 92.94 89 PRO A CA 1
ATOM 682 C C . PRO A 1 89 ? -9.992 -8.589 27.233 1.00 92.94 89 PRO A C 1
ATOM 684 O O . PRO A 1 89 ? -9.941 -8.528 28.456 1.00 92.94 89 PRO A O 1
ATOM 687 N N . ILE A 1 90 ? -10.073 -7.497 26.468 1.00 91.44 90 ILE A N 1
ATOM 688 C CA . ILE A 1 90 ? -10.025 -6.119 26.997 1.00 91.44 90 ILE A CA 1
ATOM 689 C C . ILE A 1 90 ? -11.416 -5.502 27.219 1.00 91.44 90 ILE A C 1
ATOM 691 O O . ILE A 1 90 ? -11.544 -4.499 27.916 1.00 91.44 90 ILE A O 1
ATOM 695 N N . GLY A 1 91 ? -12.460 -6.112 26.655 1.00 90.62 91 GLY A N 1
ATOM 696 C CA . GLY A 1 91 ? -13.827 -5.600 26.635 1.00 90.62 91 GLY A CA 1
ATOM 697 C C . GLY A 1 91 ? -14.049 -4.554 25.538 1.00 90.62 91 GLY A C 1
ATOM 698 O O . GLY A 1 91 ? -13.186 -3.721 25.263 1.00 90.62 91 GLY A O 1
ATOM 699 N N . ILE A 1 92 ? -15.241 -4.567 24.928 1.00 84.56 92 ILE A N 1
ATOM 700 C CA . ILE A 1 92 ? -15.587 -3.653 23.824 1.00 84.56 92 ILE A CA 1
ATOM 701 C C . ILE A 1 92 ? -15.501 -2.177 24.241 1.00 84.56 92 ILE A C 1
ATOM 703 O O 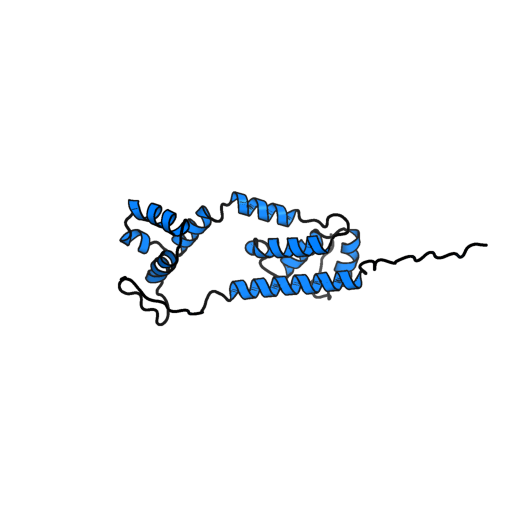. ILE A 1 92 ? -15.031 -1.351 23.472 1.00 84.56 92 ILE A O 1
ATOM 707 N N . GLU A 1 93 ? -15.847 -1.851 25.491 1.00 85.62 93 GLU A N 1
ATOM 708 C CA . GLU A 1 93 ? -15.777 -0.474 25.996 1.00 85.62 93 GLU A CA 1
ATOM 709 C C . GLU A 1 93 ? -14.353 0.083 26.048 1.00 85.62 93 GLU A C 1
ATOM 711 O O . GLU A 1 93 ? -14.172 1.290 25.897 1.00 85.62 93 GLU A O 1
ATOM 716 N N . GLN A 1 94 ? -13.352 -0.775 26.269 1.00 85.75 94 GLN A N 1
ATOM 717 C CA . GLN A 1 94 ? -11.949 -0.359 26.316 1.00 85.75 94 GLN A CA 1
ATOM 718 C C . GLN A 1 94 ? -11.317 -0.439 24.931 1.00 85.75 94 GLN A C 1
ATOM 720 O O . GLN A 1 94 ? -10.549 0.447 24.568 1.00 85.75 94 GLN A O 1
ATOM 725 N N . ALA A 1 95 ? -11.704 -1.437 24.132 1.00 86.38 95 ALA A N 1
ATOM 726 C CA . ALA A 1 95 ? -11.329 -1.537 22.725 1.00 86.38 95 ALA A CA 1
ATOM 727 C C . ALA A 1 95 ? -11.785 -0.310 21.915 1.00 86.38 95 ALA A C 1
ATOM 729 O O . ALA A 1 95 ? -11.074 0.130 21.018 1.00 86.38 95 ALA A O 1
ATOM 730 N N . ASP A 1 96 ? -12.930 0.275 22.271 1.00 85.06 96 ASP A N 1
ATOM 731 C CA . ASP A 1 96 ? -13.470 1.492 21.663 1.00 85.06 96 ASP A CA 1
ATOM 732 C C . ASP A 1 96 ? -12.748 2.782 22.093 1.00 85.06 96 ASP A C 1
ATOM 734 O O . ASP A 1 96 ? -12.928 3.818 21.454 1.00 85.06 96 ASP A O 1
ATOM 738 N N . LYS A 1 97 ? -11.969 2.742 23.183 1.00 87.62 97 LYS A N 1
ATOM 739 C CA . LYS A 1 97 ? -11.242 3.893 23.751 1.00 87.62 97 LYS A CA 1
ATOM 740 C C . LYS A 1 97 ? -9.771 3.943 23.343 1.00 87.62 97 LYS A C 1
ATOM 742 O O . LYS A 1 97 ? -9.073 4.873 23.743 1.00 87.62 97 LYS A O 1
ATOM 747 N N . ILE A 1 98 ? -9.278 2.949 22.601 1.00 89.88 98 ILE A N 1
ATOM 748 C CA . ILE A 1 98 ? -7.893 2.969 22.118 1.00 89.88 98 ILE A CA 1
ATOM 749 C C . ILE A 1 98 ? -7.672 4.183 21.214 1.00 89.88 98 ILE A C 1
ATOM 751 O O . ILE A 1 98 ? -8.597 4.674 20.564 1.00 89.88 98 ILE A O 1
ATOM 755 N N . ALA A 1 99 ? -6.435 4.665 21.140 1.00 89.12 99 ALA A N 1
ATOM 756 C CA . ALA A 1 99 ? -6.120 5.770 20.247 1.00 89.12 99 ALA A CA 1
ATOM 757 C C . ALA A 1 99 ? -6.284 5.346 18.776 1.00 89.12 99 ALA A C 1
ATOM 759 O O . ALA A 1 99 ? -5.966 4.218 18.391 1.00 89.12 99 ALA A O 1
ATOM 760 N N . TRP A 1 100 ? -6.695 6.274 17.906 1.00 86.94 100 TRP A N 1
ATOM 761 C CA . TRP A 1 100 ? -6.777 6.023 16.460 1.00 86.94 100 TRP A CA 1
ATOM 762 C C . TRP A 1 100 ? -5.442 5.540 15.863 1.00 86.94 100 TRP A C 1
ATOM 764 O O . TRP A 1 100 ? -5.404 4.696 14.965 1.00 86.94 100 TRP A O 1
ATOM 774 N N . THR A 1 101 ? -4.321 6.052 16.374 1.00 87.06 101 THR A N 1
ATOM 775 C CA . THR A 1 101 ? -2.967 5.621 15.998 1.00 87.06 101 THR A CA 1
ATOM 776 C C . THR A 1 101 ? -2.698 4.162 16.356 1.00 87.06 101 THR A C 1
ATOM 778 O O . THR A 1 101 ? -2.077 3.446 15.569 1.00 87.06 101 THR A O 1
ATOM 781 N N . GLU A 1 102 ? -3.208 3.702 17.494 1.00 90.25 102 GLU A N 1
ATOM 782 C CA . GLU A 1 102 ? -3.066 2.326 17.955 1.00 90.25 102 GLU A CA 1
ATOM 783 C C . GLU A 1 102 ? -3.905 1.368 17.107 1.00 90.25 102 GLU A C 1
ATOM 785 O O . GLU A 1 102 ? -3.380 0.359 16.636 1.00 90.25 102 GLU A O 1
ATOM 790 N N . LEU A 1 103 ? -5.154 1.729 16.784 1.00 90.69 103 LEU A N 1
ATOM 791 C CA . LEU A 1 103 ? -5.975 0.951 15.849 1.00 90.69 103 LEU A CA 1
ATOM 792 C C . LEU A 1 103 ? -5.293 0.809 14.478 1.00 90.69 103 LEU A C 1
ATOM 794 O O . LEU A 1 103 ? -5.210 -0.298 13.938 1.00 90.69 103 LEU A O 1
ATOM 798 N N . LYS A 1 104 ? -4.762 1.911 13.924 1.00 87.25 104 LYS A N 1
ATOM 799 C CA . LYS A 1 104 ? -3.995 1.883 12.666 1.00 87.25 104 LYS A CA 1
ATOM 800 C C . LYS A 1 104 ? -2.788 0.953 12.764 1.00 87.25 104 LYS A C 1
ATOM 802 O O . LYS A 1 104 ? -2.541 0.188 11.833 1.00 87.25 104 LYS A O 1
ATOM 807 N N . SER A 1 105 ? -2.062 0.984 13.881 1.00 87.44 105 SER A N 1
ATOM 808 C CA . SER A 1 105 ? -0.911 0.108 14.120 1.00 87.44 105 SER A CA 1
ATOM 809 C C . SER A 1 105 ? -1.316 -1.369 14.171 1.00 87.44 105 SER A C 1
ATOM 811 O O . SER A 1 105 ? -0.705 -2.195 13.493 1.00 87.44 105 SER A O 1
ATOM 813 N N . LEU A 1 106 ? -2.392 -1.708 14.889 1.00 90.12 106 LEU A N 1
ATOM 814 C CA . LEU A 1 106 ? -2.906 -3.078 14.989 1.00 90.12 106 LEU A CA 1
ATOM 815 C C . LEU A 1 106 ? -3.313 -3.638 13.619 1.00 90.12 106 LEU A C 1
ATOM 817 O O . LEU A 1 106 ? -2.910 -4.747 13.258 1.00 90.12 106 LEU A O 1
ATOM 821 N N . LEU A 1 107 ? -4.067 -2.860 12.835 1.00 89.12 107 LEU A N 1
ATOM 822 C CA . LEU A 1 107 ? -4.480 -3.244 11.482 1.00 89.12 107 LEU A CA 1
ATOM 823 C C . LEU A 1 107 ? -3.274 -3.386 10.546 1.00 89.12 107 LEU A C 1
ATOM 825 O O . LEU A 1 107 ? -3.158 -4.385 9.835 1.00 89.12 107 LEU A O 1
ATOM 829 N N . THR A 1 108 ? -2.345 -2.430 10.585 1.00 86.25 108 THR A N 1
ATOM 830 C CA . THR A 1 108 ? -1.127 -2.464 9.762 1.00 86.25 108 THR A CA 1
ATOM 831 C C . THR A 1 108 ? -0.263 -3.672 10.111 1.00 86.25 108 THR A C 1
ATOM 833 O O . THR A 1 108 ? 0.196 -4.367 9.217 1.00 86.25 108 THR A O 1
ATOM 836 N N . ASN A 1 109 ? -0.085 -4.001 11.390 1.00 86.06 109 ASN A N 1
ATOM 837 C CA . ASN A 1 109 ? 0.696 -5.169 11.797 1.00 86.06 109 ASN A CA 1
ATOM 838 C C . ASN A 1 109 ? 0.057 -6.482 11.304 1.00 86.06 109 ASN A C 1
ATOM 840 O O . ASN A 1 109 ? 0.739 -7.360 10.773 1.00 86.06 109 ASN A O 1
ATOM 844 N N . LYS A 1 110 ? -1.272 -6.599 11.412 1.00 87.00 110 LYS A N 1
ATOM 845 C CA . LYS A 1 110 ? -2.000 -7.804 11.000 1.00 87.00 110 LYS A CA 1
ATOM 846 C C . LYS A 1 110 ? -2.001 -8.019 9.483 1.00 87.00 110 LYS A C 1
ATOM 848 O O . LYS A 1 110 ? -1.847 -9.159 9.043 1.00 87.00 110 LYS A O 1
ATOM 853 N N . TYR A 1 111 ? -2.212 -6.956 8.705 1.00 84.56 111 TYR A N 1
ATOM 854 C CA . TYR A 1 111 ? -2.486 -7.045 7.264 1.00 84.56 111 TYR A CA 1
AT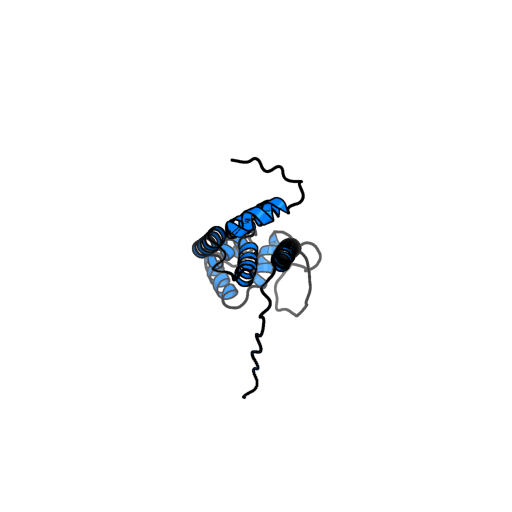OM 855 C C . TYR A 1 111 ? -1.348 -6.544 6.369 1.00 84.56 111 TYR A C 1
ATOM 857 O O . TYR A 1 111 ? -1.228 -7.003 5.235 1.00 84.56 111 TYR A O 1
ATOM 865 N N . CYS A 1 112 ? -0.472 -5.683 6.885 1.00 82.62 112 CYS A N 1
ATOM 866 C CA . CYS A 1 112 ? 0.719 -5.166 6.206 1.00 82.62 112 CYS A CA 1
ATOM 867 C C . CYS A 1 112 ? 1.996 -5.607 6.946 1.00 82.62 112 CYS A C 1
ATOM 869 O O . CYS A 1 112 ? 2.749 -4.771 7.455 1.00 82.62 112 CYS A O 1
ATOM 871 N N . PRO A 1 113 ? 2.267 -6.922 7.042 1.00 80.44 113 PRO A N 1
ATOM 872 C CA . PRO A 1 113 ? 3.401 -7.411 7.809 1.00 80.44 113 PRO A CA 1
ATOM 873 C C . PRO A 1 113 ? 4.720 -6.898 7.215 1.00 80.44 113 PRO A C 1
ATOM 875 O O . PRO A 1 113 ? 4.939 -6.927 5.999 1.00 80.44 113 PRO A O 1
ATOM 878 N N . GLN A 1 114 ? 5.625 -6.446 8.090 1.00 79.12 114 GLN A N 1
ATOM 879 C CA . GLN A 1 114 ? 6.863 -5.760 7.697 1.00 79.12 114 GLN A CA 1
ATOM 880 C C . GLN A 1 114 ? 7.736 -6.567 6.728 1.00 79.12 114 GLN A C 1
ATOM 882 O O . GLN A 1 114 ? 8.429 -5.990 5.899 1.00 79.12 114 GLN A O 1
ATOM 887 N N . ASN A 1 115 ? 7.713 -7.899 6.796 1.00 82.75 115 ASN A N 1
ATOM 888 C CA . ASN A 1 115 ? 8.473 -8.749 5.879 1.00 82.75 115 ASN A CA 1
ATOM 889 C C . ASN A 1 115 ? 7.989 -8.640 4.423 1.00 82.75 115 ASN A C 1
ATOM 891 O O . ASN A 1 115 ? 8.800 -8.701 3.501 1.00 82.75 115 ASN A O 1
ATOM 895 N N . LYS A 1 116 ? 6.679 -8.482 4.204 1.00 83.06 116 LYS A N 1
ATOM 896 C CA . LYS A 1 116 ? 6.097 -8.276 2.875 1.00 83.06 116 LYS A CA 1
ATOM 897 C C . LYS A 1 116 ? 6.441 -6.883 2.372 1.00 83.06 116 LYS A C 1
ATOM 899 O O . LYS A 1 116 ? 6.876 -6.774 1.234 1.00 83.06 116 LYS A O 1
ATOM 904 N N . VAL A 1 117 ? 6.331 -5.870 3.234 1.00 84.12 117 VAL A N 1
ATOM 905 C CA . VAL A 1 117 ? 6.716 -4.486 2.915 1.00 84.12 117 VAL A CA 1
ATOM 906 C C . VAL A 1 117 ? 8.186 -4.423 2.498 1.00 84.12 117 VAL A C 1
ATOM 908 O O . VAL A 1 117 ? 8.469 -4.033 1.373 1.00 84.12 117 VAL A O 1
ATOM 911 N N . LYS A 1 118 ? 9.107 -4.962 3.308 1.00 86.06 118 LYS A N 1
ATOM 912 C CA . LYS A 1 118 ? 10.542 -5.033 2.974 1.00 86.06 118 LYS A CA 1
ATOM 913 C C . LYS A 1 118 ? 10.826 -5.767 1.665 1.00 86.06 118 LYS A C 1
ATOM 915 O O . LYS A 1 118 ? 11.754 -5.414 0.946 1.00 86.06 118 LYS A O 1
ATOM 920 N N . LYS A 1 119 ? 10.049 -6.808 1.346 1.00 88.25 119 LYS A N 1
ATOM 921 C CA . LYS A 1 119 ? 10.188 -7.528 0.073 1.00 88.25 119 LYS A CA 1
ATOM 922 C C . LYS A 1 119 ? 9.776 -6.655 -1.114 1.00 88.25 119 LYS A C 1
ATOM 924 O O . LYS A 1 119 ? 10.450 -6.697 -2.135 1.00 88.25 119 LYS A O 1
ATOM 929 N N . ILE A 1 120 ? 8.690 -5.897 -0.979 1.00 88.69 120 ILE A N 1
ATOM 930 C CA . ILE A 1 120 ? 8.206 -4.973 -2.013 1.00 88.69 120 ILE A CA 1
ATOM 931 C C . ILE A 1 120 ? 9.201 -3.816 -2.184 1.00 88.69 120 ILE A C 1
ATOM 933 O O . ILE A 1 120 ? 9.586 -3.517 -3.307 1.00 88.69 120 ILE A O 1
ATOM 937 N N . GLU A 1 121 ? 9.690 -3.236 -1.087 1.00 87.94 121 GLU A N 1
ATOM 938 C CA . GLU A 1 121 ? 10.730 -2.198 -1.109 1.00 87.94 121 GLU A CA 1
ATOM 939 C C . GLU A 1 121 ? 12.009 -2.704 -1.785 1.00 87.94 121 GLU A C 1
ATOM 941 O O . GLU A 1 121 ? 12.549 -2.052 -2.675 1.00 87.94 121 GLU A O 1
ATOM 946 N N . GLY A 1 122 ? 12.465 -3.906 -1.424 1.00 87.81 122 GLY A N 1
ATOM 947 C CA . GLY A 1 122 ? 13.613 -4.540 -2.066 1.00 87.81 122 GLY A CA 1
ATOM 948 C C . GLY A 1 122 ? 13.389 -4.816 -3.555 1.00 87.81 122 GLY A C 1
ATOM 949 O O . GLY A 1 122 ? 14.315 -4.664 -4.345 1.00 87.81 122 GLY A O 1
ATOM 950 N N . GLU A 1 123 ? 12.178 -5.198 -3.964 1.00 90.44 123 GLU A N 1
ATOM 951 C CA . GLU A 1 123 ? 11.839 -5.341 -5.384 1.00 90.44 123 GLU A CA 1
ATOM 952 C C . GLU A 1 123 ? 11.906 -3.995 -6.113 1.00 90.44 123 GLU A C 1
ATOM 954 O O . GLU A 1 123 ? 12.410 -3.945 -7.230 1.00 90.44 123 GLU A O 1
ATOM 959 N N . PHE A 1 124 ? 11.450 -2.917 -5.473 1.00 90.00 124 PHE A N 1
ATOM 960 C CA . PHE A 1 124 ? 11.459 -1.575 -6.045 1.00 90.00 124 PHE A CA 1
ATOM 961 C C . PHE A 1 124 ? 12.879 -1.052 -6.280 1.00 90.00 124 PHE A C 1
ATOM 963 O O . PHE A 1 124 ? 13.182 -0.630 -7.391 1.00 90.00 124 PHE A O 1
ATOM 970 N N . TYR A 1 125 ? 13.7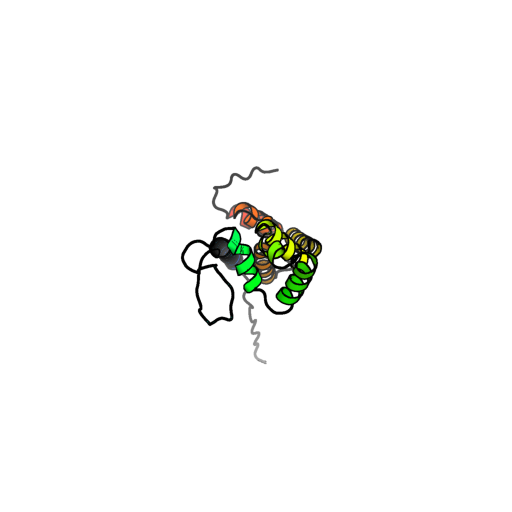77 -1.181 -5.297 1.00 84.75 125 TYR A N 1
ATOM 971 C CA . TYR A 1 125 ? 15.183 -0.767 -5.443 1.00 84.75 125 TYR A CA 1
ATOM 972 C C . TYR A 1 125 ? 15.967 -1.573 -6.482 1.00 84.75 125 TYR A C 1
ATOM 974 O O . TYR A 1 125 ? 16.921 -1.072 -7.063 1.00 84.75 125 TYR A O 1
ATOM 982 N N . ASN A 1 126 ? 15.592 -2.832 -6.707 1.00 88.56 126 ASN A N 1
ATOM 983 C CA . ASN A 1 126 ? 16.266 -3.707 -7.668 1.00 88.56 126 ASN A CA 1
ATOM 984 C C . ASN A 1 126 ? 15.506 -3.808 -9.000 1.00 88.56 126 ASN A C 1
ATOM 986 O O . ASN A 1 126 ? 15.767 -4.719 -9.796 1.00 88.56 126 ASN A O 1
ATOM 990 N N . LEU A 1 127 ? 14.529 -2.926 -9.235 1.00 89.50 127 LEU A N 1
ATOM 991 C CA . LEU A 1 127 ? 13.736 -2.954 -10.451 1.00 89.50 127 LEU A CA 1
ATOM 992 C C . LEU A 1 127 ? 14.582 -2.448 -11.621 1.00 89.50 127 LEU A C 1
ATOM 994 O O . LEU A 1 127 ? 14.872 -1.266 -11.731 1.00 89.50 127 LEU A O 1
ATOM 998 N N . ILE A 1 128 ? 14.929 -3.358 -12.527 1.00 88.62 128 ILE A N 1
ATOM 999 C CA . ILE A 1 128 ? 15.656 -3.048 -13.760 1.00 88.62 128 ILE A CA 1
ATOM 1000 C C . ILE A 1 128 ? 14.848 -3.481 -14.981 1.00 88.62 128 ILE A C 1
ATOM 1002 O O . ILE A 1 128 ? 14.123 -4.485 -14.941 1.00 88.62 128 ILE A O 1
ATOM 1006 N N . VAL A 1 129 ? 14.989 -2.759 -16.092 1.00 87.56 129 VAL A N 1
ATOM 1007 C CA . VAL A 1 129 ? 14.418 -3.181 -17.378 1.00 87.56 129 VAL A CA 1
ATOM 1008 C C . VAL A 1 129 ? 15.031 -4.524 -17.786 1.00 87.56 129 VAL A C 1
ATOM 1010 O O . VAL A 1 129 ? 16.244 -4.663 -17.939 1.00 87.56 129 VAL A O 1
ATOM 1013 N N . LYS A 1 130 ? 14.178 -5.534 -17.985 1.00 82.56 130 LYS A N 1
ATOM 1014 C CA . LYS A 1 130 ? 14.591 -6.857 -18.468 1.00 82.56 130 LYS A CA 1
ATOM 1015 C C . LYS A 1 130 ? 14.465 -6.910 -19.991 1.00 82.56 130 LYS A C 1
ATOM 1017 O O . LYS A 1 130 ? 13.360 -6.863 -20.530 1.00 82.56 130 LYS A O 1
ATOM 1022 N N . GLY A 1 131 ? 15.597 -7.025 -20.685 1.00 78.88 131 GLY A N 1
ATOM 1023 C CA . GLY A 1 131 ? 15.636 -7.021 -22.151 1.00 78.88 131 GLY A CA 1
ATOM 1024 C C . GLY A 1 131 ? 15.150 -5.686 -22.728 1.00 78.88 131 GLY A C 1
ATOM 1025 O O . GLY A 1 131 ? 15.572 -4.632 -22.269 1.00 78.88 131 GLY A O 1
ATOM 1026 N N . ASN A 1 132 ? 14.239 -5.738 -23.707 1.00 73.00 132 ASN A N 1
ATOM 1027 C CA . ASN A 1 132 ? 13.655 -4.551 -24.353 1.00 73.00 132 ASN A CA 1
ATOM 1028 C C . ASN A 1 132 ? 12.202 -4.274 -23.912 1.00 73.00 132 ASN A C 1
ATOM 1030 O O . ASN A 1 132 ? 11.489 -3.516 -24.571 1.00 73.00 132 ASN A O 1
ATOM 1034 N N . ASP A 1 133 ? 11.733 -4.894 -22.824 1.00 85.38 133 ASP A N 1
ATOM 1035 C CA . ASP A 1 133 ? 10.341 -4.769 -22.378 1.00 85.38 133 ASP A CA 1
ATOM 1036 C C . ASP A 1 133 ? 10.145 -3.612 -21.388 1.00 85.38 133 ASP A C 1
ATOM 1038 O O . ASP A 1 133 ? 9.890 -3.781 -20.191 1.00 85.38 133 ASP A O 1
ATOM 1042 N N . LEU A 1 134 ? 10.258 -2.395 -21.919 1.00 84.12 134 LEU A N 1
ATOM 1043 C CA . LEU A 1 134 ? 10.045 -1.177 -21.144 1.00 84.12 134 LEU A CA 1
ATOM 1044 C C . LEU A 1 134 ? 8.598 -1.052 -20.640 1.00 84.12 134 LEU A C 1
ATOM 1046 O O . LEU A 1 134 ? 8.355 -0.488 -19.577 1.00 84.12 134 LEU A O 1
ATOM 1050 N N . LYS A 1 135 ? 7.623 -1.589 -21.379 1.00 86.00 135 LYS A N 1
ATOM 1051 C CA . LYS A 1 135 ? 6.205 -1.488 -21.015 1.00 86.00 135 LYS A CA 1
ATOM 1052 C C . LYS A 1 135 ? 5.906 -2.269 -19.737 1.00 86.00 135 LYS A C 1
ATOM 1054 O O . LYS A 1 135 ? 5.185 -1.771 -18.871 1.00 86.00 135 LYS A O 1
ATOM 1059 N N . THR A 1 136 ? 6.475 -3.464 -19.605 1.00 89.94 136 THR A N 1
ATOM 1060 C CA . THR A 1 136 ? 6.366 -4.257 -18.376 1.00 89.94 136 THR A CA 1
ATOM 1061 C C . THR A 1 136 ? 7.093 -3.589 -17.214 1.00 89.94 136 THR A C 1
ATOM 1063 O O . THR A 1 136 ? 6.537 -3.544 -16.116 1.00 89.94 136 THR A O 1
ATOM 1066 N N . TYR A 1 137 ? 8.274 -3.006 -17.453 1.00 89.50 137 TYR A N 1
ATOM 1067 C CA . TYR A 1 137 ? 8.984 -2.215 -16.443 1.00 89.50 137 TYR A CA 1
ATOM 1068 C C . TYR A 1 137 ? 8.133 -1.052 -15.925 1.00 89.50 137 TYR A C 1
ATOM 1070 O O . TYR A 1 137 ? 7.915 -0.954 -14.723 1.00 89.50 137 TYR A O 1
ATOM 1078 N N . ILE A 1 138 ? 7.581 -0.231 -16.822 1.00 88.00 138 ILE A N 1
ATOM 1079 C CA . ILE A 1 138 ? 6.757 0.930 -16.466 1.00 88.00 138 ILE A CA 1
ATOM 1080 C C . ILE A 1 138 ? 5.550 0.516 -15.621 1.00 88.00 138 ILE A C 1
ATOM 1082 O O . ILE A 1 138 ? 5.313 1.099 -14.566 1.00 88.00 138 ILE A O 1
ATOM 1086 N N . ARG A 1 139 ? 4.805 -0.513 -16.049 1.00 91.12 139 ARG A N 1
ATOM 1087 C CA . ARG A 1 139 ? 3.654 -1.008 -15.281 1.00 91.12 139 ARG A CA 1
ATOM 1088 C C . ARG A 1 139 ? 4.086 -1.454 -13.883 1.00 91.12 139 ARG A C 1
ATOM 1090 O O . ARG A 1 139 ? 3.452 -1.089 -12.900 1.00 91.12 139 ARG A O 1
ATOM 1097 N N . ARG A 1 140 ? 5.184 -2.211 -13.788 1.00 91.06 140 ARG A N 1
ATOM 1098 C CA . ARG A 1 140 ? 5.675 -2.712 -12.502 1.00 91.06 140 ARG A CA 1
ATOM 1099 C C . ARG A 1 140 ? 6.182 -1.589 -11.598 1.00 91.06 140 ARG A C 1
ATOM 1101 O O . ARG A 1 140 ? 5.928 -1.627 -10.400 1.00 91.06 140 ARG A O 1
ATOM 1108 N N . PHE A 1 141 ? 6.846 -0.588 -12.166 1.00 89.88 141 PHE A N 1
ATOM 1109 C CA . PHE A 1 141 ? 7.292 0.601 -11.450 1.00 89.88 141 PHE A CA 1
ATOM 1110 C C . PHE A 1 141 ? 6.107 1.366 -10.854 1.00 89.88 141 PHE A C 1
ATOM 1112 O O . PHE A 1 141 ? 6.143 1.705 -9.678 1.00 89.88 141 PHE A O 1
ATOM 1119 N N . GLN A 1 142 ? 5.032 1.579 -11.621 1.00 88.56 142 GLN A N 1
ATOM 1120 C CA . GLN A 1 142 ? 3.819 2.250 -11.135 1.00 88.56 142 GLN A CA 1
ATOM 1121 C C . GLN A 1 142 ? 3.148 1.489 -9.982 1.00 88.56 142 GLN A C 1
ATOM 1123 O O . GLN A 1 142 ? 2.778 2.098 -8.973 1.00 88.56 142 GLN A O 1
ATOM 1128 N N . ASP A 1 143 ? 3.032 0.163 -10.104 1.00 89.44 143 ASP A N 1
ATOM 1129 C CA . ASP A 1 143 ? 2.486 -0.689 -9.042 1.00 89.44 143 ASP A CA 1
ATOM 1130 C C . ASP A 1 143 ? 3.310 -0.548 -7.749 1.00 89.44 143 ASP A C 1
ATOM 1132 O O . ASP A 1 143 ? 2.761 -0.359 -6.662 1.00 89.44 143 ASP A O 1
ATOM 1136 N N . LEU A 1 144 ? 4.641 -0.607 -7.862 1.00 89.50 144 LEU A N 1
ATOM 1137 C CA . LEU A 1 144 ? 5.549 -0.531 -6.717 1.00 89.50 144 LEU A CA 1
ATOM 1138 C C . LEU A 1 144 ? 5.624 0.880 -6.118 1.00 89.50 144 LEU A C 1
ATOM 1140 O O . LEU A 1 144 ? 5.610 1.007 -4.897 1.00 89.50 144 LEU A O 1
ATOM 1144 N N . ALA A 1 145 ? 5.611 1.935 -6.935 1.00 87.25 145 ALA A N 1
ATOM 1145 C CA . ALA A 1 145 ? 5.562 3.322 -6.469 1.00 87.25 145 ALA A CA 1
ATOM 1146 C C . ALA A 1 145 ? 4.278 3.614 -5.675 1.00 87.25 145 ALA A C 1
ATOM 1148 O O . ALA A 1 145 ? 4.304 4.354 -4.693 1.00 87.25 145 ALA A O 1
ATOM 1149 N N . THR A 1 146 ? 3.165 2.975 -6.050 1.00 87.06 146 THR A N 1
ATOM 1150 C CA . THR A 1 146 ? 1.900 3.071 -5.307 1.00 87.06 146 THR A CA 1
ATOM 1151 C C . THR A 1 146 ? 1.982 2.348 -3.960 1.00 87.06 146 THR A C 1
ATOM 1153 O O . THR A 1 146 ? 1.490 2.855 -2.953 1.00 87.06 146 THR A O 1
ATOM 1156 N N . LEU A 1 147 ? 2.618 1.173 -3.919 1.00 84.81 147 LEU A N 1
ATOM 1157 C CA . LEU A 1 147 ? 2.771 0.372 -2.698 1.00 84.81 147 LEU A CA 1
ATOM 1158 C C . LEU A 1 147 ? 3.818 0.941 -1.725 1.00 84.81 147 LEU A C 1
ATOM 1160 O O . LEU A 1 147 ? 3.686 0.758 -0.516 1.00 84.81 147 LEU A O 1
ATOM 1164 N N . CYS A 1 148 ? 4.837 1.629 -2.239 1.00 83.38 148 CYS A N 1
ATOM 1165 C CA . CYS A 1 148 ? 5.977 2.159 -1.488 1.00 83.38 148 CYS A CA 1
ATOM 1166 C C . CYS A 1 148 ? 6.050 3.691 -1.550 1.00 83.38 148 CYS A C 1
ATOM 1168 O O . CYS A 1 148 ? 7.136 4.259 -1.649 1.00 83.38 148 CYS A O 1
ATOM 1170 N N . SER A 1 149 ? 4.910 4.376 -1.444 1.00 80.88 149 SER A N 1
ATOM 1171 C CA . SER A 1 149 ? 4.847 5.846 -1.515 1.00 80.88 149 SER A CA 1
ATOM 1172 C C . SER A 1 149 ? 5.740 6.554 -0.484 1.00 80.88 149 SER A C 1
ATOM 1174 O O . SER A 1 149 ? 6.254 7.635 -0.753 1.00 80.88 149 SER A O 1
ATOM 1176 N N . ALA A 1 150 ? 6.000 5.925 0.667 1.00 81.25 150 ALA A N 1
ATOM 1177 C CA . ALA A 1 150 ? 6.925 6.437 1.679 1.00 81.25 150 ALA A CA 1
ATOM 1178 C C . ALA A 1 150 ? 8.397 6.490 1.211 1.00 81.25 150 ALA A C 1
ATOM 1180 O O . ALA A 1 150 ? 9.146 7.344 1.678 1.00 81.25 150 ALA A O 1
ATOM 1181 N N . MET A 1 151 ? 8.811 5.611 0.289 1.00 79.94 151 MET A N 1
ATOM 1182 C CA . MET A 1 151 ? 10.169 5.588 -0.284 1.00 79.94 151 MET A CA 1
ATOM 1183 C C . MET A 1 151 ? 10.370 6.654 -1.370 1.00 79.94 151 MET A C 1
ATOM 1185 O O . MET A 1 151 ? 11.501 7.014 -1.693 1.00 79.94 151 MET A O 1
ATOM 1189 N N . VAL A 1 152 ? 9.273 7.166 -1.929 1.00 81.25 152 VAL A N 1
ATOM 1190 C CA . VAL A 1 152 ? 9.249 8.142 -3.024 1.00 81.25 152 VAL A CA 1
ATOM 1191 C C . VAL A 1 152 ? 8.341 9.317 -2.638 1.00 81.25 152 VAL A C 1
ATOM 1193 O O . VAL A 1 152 ? 7.250 9.490 -3.185 1.00 81.25 152 VAL A O 1
ATOM 1196 N N . PRO A 1 153 ? 8.773 10.132 -1.652 1.00 78.44 153 PRO A N 1
ATOM 1197 C CA . PRO A 1 153 ? 7.931 11.170 -1.056 1.00 78.44 153 PRO A CA 1
ATOM 1198 C C . PRO A 1 153 ? 7.669 12.355 -1.994 1.00 78.44 153 PRO A C 1
ATOM 1200 O O . PRO A 1 153 ? 6.788 13.166 -1.723 1.00 78.44 153 PRO A O 1
ATOM 1203 N N . ASN A 1 154 ? 8.440 12.490 -3.075 1.00 80.06 154 ASN A N 1
ATOM 1204 C CA . ASN A 1 154 ? 8.310 13.570 -4.042 1.00 80.06 154 ASN A CA 1
ATOM 1205 C C . ASN A 1 154 ? 8.618 13.084 -5.468 1.00 80.06 154 ASN A C 1
ATOM 1207 O O . ASN A 1 154 ? 9.161 11.997 -5.684 1.00 80.06 154 ASN A O 1
ATOM 1211 N N . SER A 1 155 ? 8.278 13.921 -6.450 1.00 72.56 155 SER A N 1
ATOM 1212 C CA . SER A 1 155 ? 8.477 13.622 -7.870 1.00 72.56 155 SER A CA 1
ATOM 1213 C C . SER A 1 155 ? 9.950 13.501 -8.267 1.00 72.56 155 SER A C 1
ATOM 1215 O O . SER A 1 155 ? 10.264 12.770 -9.199 1.00 72.56 155 SER A O 1
ATOM 1217 N N . GLU A 1 156 ? 10.854 14.204 -7.582 1.00 77.88 156 GLU A N 1
ATOM 1218 C CA . GLU A 1 156 ? 12.294 14.155 -7.858 1.00 77.88 156 GLU A CA 1
ATOM 1219 C C . GLU A 1 156 ? 12.858 12.769 -7.540 1.00 77.88 156 GLU A C 1
ATOM 1221 O O . GLU A 1 156 ? 13.441 12.127 -8.414 1.00 77.88 156 GLU A O 1
ATOM 1226 N N . LYS A 1 157 ? 12.565 12.250 -6.341 1.00 83.38 157 LYS A N 1
ATOM 1227 C CA . LYS A 1 157 ? 12.983 10.909 -5.932 1.00 83.38 157 LYS A CA 1
ATOM 1228 C C . LYS A 1 157 ? 12.345 9.834 -6.803 1.00 83.38 157 LYS A C 1
ATOM 1230 O O . LYS A 1 157 ? 12.970 8.820 -7.096 1.00 83.38 157 LYS A O 1
ATOM 1235 N N . LEU A 1 158 ? 11.108 10.064 -7.246 1.00 84.31 158 LEU A N 1
ATOM 1236 C CA . LEU A 1 158 ? 10.408 9.153 -8.147 1.00 84.31 158 LEU A CA 1
ATOM 1237 C C . LEU A 1 158 ? 11.104 9.064 -9.507 1.00 84.31 158 LEU A C 1
ATOM 1239 O O . LEU A 1 158 ? 11.280 7.964 -10.026 1.00 84.31 158 LEU A O 1
ATOM 1243 N N . MET A 1 159 ? 11.532 10.195 -10.071 1.00 81.50 159 MET A N 1
ATOM 1244 C CA . MET A 1 159 ? 12.272 10.194 -11.333 1.00 81.50 159 MET A CA 1
ATOM 1245 C C . MET A 1 159 ? 13.670 9.593 -11.195 1.00 81.50 159 MET A C 1
ATOM 1247 O O . MET A 1 159 ? 14.088 8.871 -12.094 1.00 81.50 159 MET A O 1
ATOM 1251 N N . GLU A 1 160 ? 14.368 9.847 -10.090 1.00 84.25 160 GLU A N 1
ATOM 1252 C CA . GLU A 1 160 ? 15.683 9.258 -9.811 1.00 84.25 160 GLU A CA 1
ATOM 1253 C C . GLU A 1 160 ? 15.616 7.723 -9.848 1.00 84.25 160 GLU A C 1
ATOM 1255 O O . GLU A 1 160 ? 16.268 7.105 -10.687 1.00 84.25 160 GLU A O 1
ATOM 1260 N N . VAL A 1 161 ? 14.727 7.114 -9.050 1.00 85.94 161 VAL A N 1
ATOM 1261 C CA . VAL A 1 161 ? 14.556 5.648 -9.015 1.00 85.94 161 VAL A CA 1
ATOM 1262 C C . VAL A 1 161 ? 14.089 5.110 -10.373 1.00 85.94 161 VAL A C 1
ATOM 1264 O O . VAL A 1 161 ? 14.500 4.031 -10.800 1.00 85.94 161 VAL A O 1
ATOM 1267 N N . PHE A 1 162 ? 13.252 5.865 -11.095 1.00 85.50 162 PHE A N 1
ATOM 1268 C CA . PHE A 1 162 ? 12.818 5.472 -12.434 1.00 85.50 162 PHE A CA 1
ATOM 1269 C C . PHE A 1 162 ? 13.983 5.401 -13.429 1.00 85.50 162 PHE A C 1
ATOM 1271 O O . PHE A 1 162 ? 14.018 4.481 -14.248 1.00 85.50 162 PHE A O 1
ATOM 1278 N N . ILE A 1 163 ? 14.902 6.370 -13.385 1.00 84.25 163 ILE A N 1
ATOM 1279 C CA . ILE A 1 163 ? 16.063 6.453 -14.280 1.00 84.25 163 ILE A CA 1
ATOM 1280 C C . ILE A 1 163 ? 17.099 5.386 -13.915 1.00 84.25 163 ILE A C 1
ATOM 1282 O O . ILE A 1 163 ? 17.627 4.747 -14.824 1.00 84.25 163 ILE A O 1
ATOM 1286 N N . GLU A 1 164 ? 17.331 5.134 -12.624 1.00 85.81 164 GLU A N 1
ATOM 1287 C CA . GLU A 1 164 ? 18.257 4.096 -12.141 1.00 85.81 164 GLU A CA 1
ATOM 1288 C C . GLU A 1 164 ? 17.908 2.690 -12.657 1.00 85.81 164 GLU A C 1
ATOM 1290 O O . GLU A 1 164 ? 18.798 1.884 -12.934 1.00 85.81 164 GLU A O 1
ATOM 1295 N N . GLY A 1 165 ? 16.618 2.390 -12.830 1.00 84.19 165 GLY A N 1
ATOM 1296 C CA . GLY A 1 165 ? 16.165 1.107 -13.372 1.00 84.19 165 GLY A CA 1
ATOM 1297 C C . GLY A 1 165 ? 16.287 0.969 -14.896 1.00 84.19 165 GLY A C 1
ATOM 1298 O O . GLY A 1 165 ? 16.068 -0.125 -15.436 1.00 84.19 165 GLY A O 1
ATOM 1299 N N . LEU A 1 166 ? 16.623 2.043 -15.623 1.00 83.44 166 LEU A N 1
ATOM 1300 C CA . LEU A 1 166 ? 16.785 2.001 -17.077 1.00 83.44 166 LEU A CA 1
ATOM 1301 C C . LEU A 1 166 ? 18.154 1.421 -17.480 1.00 83.44 166 LEU A C 1
ATOM 1303 O O . LEU A 1 166 ? 19.151 1.589 -16.783 1.00 83.44 166 LEU A O 1
ATOM 1307 N N . PRO A 1 167 ? 18.261 0.770 -18.654 1.00 73.38 167 PRO A N 1
ATOM 1308 C CA . PRO A 1 167 ? 19.551 0.362 -19.191 1.00 73.38 167 PRO A CA 1
ATOM 1309 C C . PRO A 1 167 ? 20.445 1.587 -19.426 1.00 73.38 167 PRO A C 1
ATOM 1311 O O . PRO A 1 167 ? 19.993 2.575 -20.009 1.00 73.38 167 PRO A O 1
ATOM 1314 N N . LYS A 1 168 ? 21.73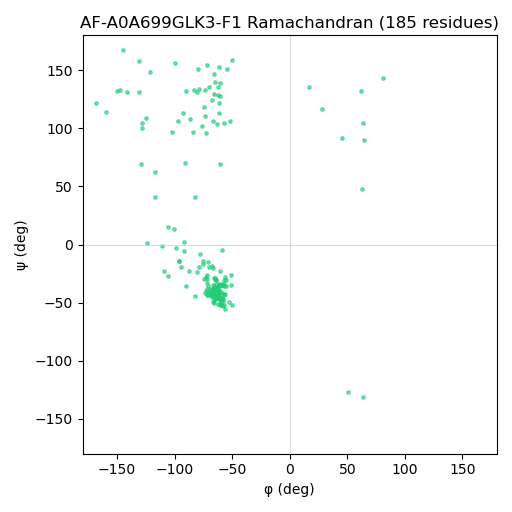9 1.482 -19.090 1.00 69.00 168 LYS A N 1
ATOM 1315 C CA . LYS A 1 168 ? 22.749 2.546 -19.295 1.00 69.00 168 LYS A CA 1
ATOM 1316 C C . LYS A 1 168 ? 22.788 3.108 -20.726 1.00 69.00 168 LYS A C 1
ATOM 1318 O O . LYS A 1 168 ? 23.145 4.260 -20.941 1.00 69.00 168 LYS A O 1
ATOM 1323 N N . SER A 1 169 ? 22.376 2.317 -21.722 1.00 60.66 169 SER A N 1
ATOM 1324 C CA . SER A 1 169 ? 22.262 2.751 -23.123 1.00 60.66 169 SER A CA 1
ATOM 1325 C C . SER A 1 169 ? 21.164 3.799 -23.375 1.00 60.66 169 SER A C 1
ATOM 1327 O O . SER A 1 169 ? 21.176 4.454 -24.415 1.00 60.66 169 SER A O 1
ATOM 1329 N N . ILE A 1 170 ? 20.201 3.948 -22.460 1.00 57.97 170 ILE A N 1
ATOM 1330 C CA . ILE A 1 170 ? 19.081 4.905 -22.523 1.00 57.97 170 ILE A CA 1
ATOM 1331 C C . ILE A 1 170 ? 19.299 6.071 -21.546 1.00 57.97 170 ILE A C 1
ATOM 1333 O O . ILE A 1 170 ? 18.852 7.184 -21.827 1.00 57.97 170 ILE A O 1
ATOM 1337 N N . GLU A 1 171 ? 20.039 5.839 -20.459 1.00 53.69 171 GLU A N 1
ATOM 1338 C CA . GLU A 1 171 ? 20.373 6.815 -19.413 1.00 53.69 171 GLU A CA 1
ATOM 1339 C C . GLU A 1 171 ? 20.941 8.123 -19.996 1.00 53.69 171 GLU A C 1
ATOM 1341 O O . GLU A 1 171 ? 20.360 9.191 -19.803 1.00 53.69 171 GLU A O 1
ATOM 1346 N N . GLY A 1 172 ? 21.968 8.039 -20.854 1.00 52.41 172 GLY A N 1
ATOM 1347 C CA . GLY A 1 172 ? 22.604 9.218 -21.465 1.00 52.41 172 GLY A CA 1
ATOM 1348 C C . GLY A 1 172 ? 21.675 10.095 -22.323 1.00 52.41 172 GLY A C 1
ATOM 1349 O O . GLY A 1 172 ? 21.925 11.286 -22.487 1.00 52.41 172 GLY A O 1
ATOM 1350 N N . ASN A 1 173 ? 20.568 9.543 -22.831 1.00 52.41 173 ASN A N 1
ATOM 1351 C CA . ASN A 1 173 ? 19.592 10.275 -23.645 1.00 52.41 173 ASN A CA 1
ATOM 1352 C C . ASN A 1 173 ? 18.407 10.840 -22.842 1.00 52.41 173 ASN A C 1
ATOM 1354 O O . ASN A 1 173 ? 17.704 11.724 -23.345 1.00 52.41 173 ASN A O 1
ATOM 1358 N N . VAL A 1 174 ? 18.146 10.315 -21.641 1.00 52.44 174 VAL A N 1
ATOM 1359 C CA . VAL A 1 174 ? 17.105 10.815 -20.727 1.00 52.44 174 VAL A CA 1
ATOM 1360 C C . VAL A 1 174 ? 17.646 12.005 -19.938 1.00 52.44 174 VAL A C 1
ATOM 1362 O O . VAL A 1 174 ? 16.993 13.048 -19.910 1.00 52.44 174 VAL A O 1
ATOM 1365 N N . THR A 1 175 ? 18.880 11.914 -19.435 1.00 54.34 175 THR A N 1
ATOM 1366 C CA . THR A 1 175 ? 19.562 13.001 -18.709 1.00 54.34 175 THR A CA 1
ATOM 1367 C C . THR A 1 175 ? 19.748 14.254 -19.573 1.00 54.34 175 THR A C 1
ATOM 1369 O O . THR A 1 175 ? 19.583 15.368 -19.091 1.00 54.34 175 THR A O 1
ATOM 1372 N N . ALA A 1 176 ? 19.988 14.090 -20.880 1.00 49.06 176 ALA A N 1
ATOM 1373 C CA . ALA A 1 176 ? 20.126 15.199 -21.831 1.00 49.06 176 ALA A CA 1
ATOM 1374 C C . ALA A 1 176 ? 18.795 15.872 -22.234 1.00 49.06 176 ALA A C 1
ATOM 1376 O O . ALA A 1 176 ? 18.802 16.932 -22.855 1.00 49.06 176 ALA A O 1
ATOM 1377 N N . SER A 1 177 ? 17.650 15.245 -21.939 1.00 50.50 177 SER A N 1
ATOM 1378 C CA . SER A 1 177 ? 16.325 15.674 -22.412 1.00 50.50 177 SER A CA 1
ATOM 1379 C C . SER A 1 177 ? 15.427 16.211 -21.290 1.00 50.50 177 SER A C 1
ATOM 1381 O O . SER A 1 177 ? 14.297 16.615 -21.572 1.00 50.50 177 SER A O 1
ATOM 1383 N N . LEU A 1 178 ? 15.912 16.207 -20.044 1.00 52.66 178 LEU A N 1
ATOM 1384 C CA . LEU A 1 178 ? 15.279 16.869 -18.906 1.00 52.66 178 LEU A CA 1
ATOM 1385 C C . LEU A 1 178 ? 15.473 18.392 -19.025 1.00 52.66 178 LEU A C 1
ATOM 1387 O O . LEU A 1 178 ? 16.586 18.844 -19.298 1.00 52.66 178 LEU A O 1
ATOM 1391 N N . PRO A 1 179 ? 14.422 19.211 -18.831 1.00 42.16 179 PRO A N 1
ATOM 1392 C CA . PRO A 1 179 ? 14.578 20.656 -18.798 1.00 42.16 179 PRO A CA 1
ATOM 1393 C C . PRO A 1 179 ? 15.480 21.037 -17.621 1.00 42.16 179 PRO A C 1
ATOM 1395 O O . PRO A 1 179 ? 15.264 20.615 -16.486 1.00 42.16 179 PRO A O 1
ATOM 1398 N N . SER A 1 180 ? 16.494 21.840 -17.921 1.00 42.56 180 SER A N 1
ATOM 1399 C CA . SER A 1 180 ? 17.559 22.346 -17.055 1.00 42.56 180 SER A CA 1
ATOM 1400 C C . SER A 1 180 ? 17.038 23.194 -15.884 1.00 42.56 180 SER A C 1
ATOM 1402 O O . SER A 1 180 ? 17.229 24.407 -15.826 1.00 42.56 180 SER A O 1
ATOM 1404 N N . LYS A 1 181 ? 16.364 22.554 -14.925 1.00 46.72 181 LYS A N 1
ATOM 1405 C CA . LYS A 1 181 ? 15.981 23.154 -13.638 1.00 46.72 181 LYS A CA 1
ATOM 1406 C C . LYS A 1 181 ? 16.471 22.399 -12.411 1.00 46.72 181 LYS A C 1
ATOM 1408 O O . LYS A 1 181 ? 16.235 22.866 -11.304 1.00 46.72 181 LYS A O 1
ATOM 1413 N N . VAL A 1 182 ? 17.211 21.311 -12.583 1.00 44.88 182 VAL A N 1
ATOM 1414 C CA . VAL A 1 182 ? 17.901 20.664 -11.468 1.00 44.88 182 VAL A CA 1
ATOM 1415 C C . VAL A 1 182 ? 19.368 20.578 -11.851 1.00 44.88 182 VAL A C 1
ATOM 1417 O O . VAL A 1 182 ? 19.735 19.888 -12.799 1.00 44.88 182 VAL A O 1
ATOM 1420 N N . GLY A 1 183 ? 20.188 21.391 -11.186 1.00 46.97 183 GLY A N 1
ATOM 1421 C CA . GLY A 1 183 ? 21.634 21.349 -11.331 1.00 46.97 183 GLY A CA 1
ATOM 1422 C C . GLY A 1 183 ? 22.134 19.996 -10.849 1.00 46.97 183 GLY A C 1
ATOM 1423 O O . GLY A 1 183 ? 22.193 19.754 -9.649 1.00 46.97 183 GLY A O 1
ATOM 1424 N N . VAL A 1 184 ? 22.470 19.115 -11.786 1.00 39.53 184 VAL A N 1
ATOM 1425 C CA . VAL A 1 184 ? 23.130 17.850 -11.477 1.00 39.53 184 VAL A CA 1
ATOM 1426 C C . VAL A 1 184 ? 24.629 18.122 -11.434 1.00 39.53 184 VAL A C 1
ATOM 1428 O O . VAL A 1 184 ? 25.261 18.381 -12.459 1.00 39.53 184 VAL A O 1
ATOM 1431 N N . PHE A 1 185 ? 25.177 18.108 -10.219 1.00 39.25 185 PHE A N 1
ATOM 1432 C CA . PHE A 1 185 ? 26.605 17.935 -9.993 1.00 39.25 185 PHE A CA 1
ATOM 1433 C C . PHE A 1 185 ? 27.003 16.528 -10.444 1.00 39.25 185 PHE A C 1
ATOM 1435 O O . PHE A 1 185 ? 26.375 15.538 -10.079 1.00 39.25 185 PHE A O 1
ATOM 1442 N N . VAL A 1 186 ? 28.053 16.488 -11.256 1.00 46.66 186 VAL A N 1
ATOM 1443 C CA . VAL A 1 186 ? 28.757 15.293 -11.718 1.00 46.66 186 VAL A CA 1
ATOM 1444 C C . VAL A 1 186 ? 29.684 14.804 -10.605 1.00 46.66 186 VAL A C 1
ATOM 1446 O O . VAL A 1 186 ? 30.444 15.618 -10.081 1.00 46.66 186 VAL A O 1
ATOM 1449 N N . PHE A 1 187 ? 29.680 13.499 -10.324 1.00 47.56 187 PHE A N 1
ATOM 1450 C CA . PHE A 1 187 ? 30.876 12.729 -9.962 1.00 47.56 187 PHE A CA 1
ATOM 1451 C C . PHE A 1 187 ? 30.795 11.340 -10.590 1.00 47.56 187 PHE A C 1
ATOM 1453 O O . PHE A 1 187 ? 29.698 10.740 -10.538 1.00 47.56 187 PHE A O 1
#